Protein AF-A0A6P0WSE4-F1 (afdb_monomer_lite)

Secondary structure (DSSP, 8-state):
--PPPPPPEEEEEEEEEEEEEE-EETTEE-TTTTHHHHHHHHHHHHTT-HHHHTHHHHBTTEEEETTTTEEEE-TTHHHHS--TTTGGGTTTEEE-BPP-TT----SSEEEEE---TTSPPEEEEEEEEEETTEEEEEEEEE-SS-B-GGGGGGG---TT---SSEEEEEEEEEEES--GGGHHHHHHHHHHHH-TTTGGGEEEEEEEEETTEEEEEEEES-SSTTT--EEEEEE--SHHHHHHHTSHHHHHHHHHHHHHHHHHHH-

Structure (mmCIF, N/CA/C/O backbone):
data_AF-A0A6P0WSE4-F1
#
_entry.id   AF-A0A6P0WSE4-F1
#
loop_
_atom_site.group_PDB
_atom_site.id
_atom_site.type_symbol
_atom_site.label_atom_id
_atom_site.label_alt_id
_atom_site.label_comp_id
_atom_site.label_asym_id
_atom_site.label_entity_id
_atom_site.label_seq_id
_atom_site.pdbx_PDB_ins_code
_atom_site.Cartn_x
_atom_site.Cartn_y
_atom_site.Cartn_z
_atom_site.occupancy
_atom_site.B_iso_or_equiv
_atom_site.auth_seq_id
_atom_site.auth_comp_id
_atom_site.auth_asym_id
_atom_site.auth_atom_id
_atom_site.pdbx_PDB_model_num
ATOM 1 N N . MET A 1 1 ? -21.125 14.916 39.530 1.00 37.38 1 MET A N 1
ATOM 2 C CA . MET A 1 1 ? -20.588 15.470 38.272 1.00 37.38 1 MET A CA 1
ATOM 3 C C . MET A 1 1 ? -20.785 14.396 37.225 1.00 37.38 1 MET A C 1
ATOM 5 O O . MET A 1 1 ? -20.214 13.330 37.390 1.00 37.38 1 MET A O 1
ATOM 9 N N . ASN A 1 2 ? -21.669 14.617 36.252 1.00 42.75 2 ASN A N 1
ATOM 10 C CA . ASN A 1 2 ? -21.826 13.695 35.129 1.00 42.75 2 ASN A CA 1
ATOM 11 C C . ASN A 1 2 ? -20.705 14.019 34.146 1.00 42.75 2 ASN A C 1
ATOM 13 O O . ASN A 1 2 ? -20.795 15.012 33.428 1.00 42.75 2 ASN A O 1
ATOM 17 N N . GLU A 1 3 ? -19.623 13.246 34.183 1.00 45.84 3 GLU A N 1
ATOM 18 C CA . GLU A 1 3 ? -18.628 13.290 33.118 1.00 45.84 3 GLU A CA 1
ATOM 19 C C . GLU A 1 3 ? -19.321 12.842 31.831 1.00 45.84 3 GLU A C 1
ATOM 21 O O . GLU A 1 3 ? -19.850 11.734 31.742 1.00 45.84 3 GLU A O 1
ATOM 26 N N . THR A 1 4 ? -19.400 13.740 30.852 1.00 46.81 4 THR A N 1
ATOM 27 C CA . THR A 1 4 ? -19.863 13.393 29.512 1.00 46.81 4 THR A CA 1
ATOM 28 C C . THR A 1 4 ? -18.937 12.300 28.971 1.00 46.81 4 THR A C 1
ATOM 30 O O . THR A 1 4 ? -17.720 12.507 29.006 1.00 46.81 4 THR A O 1
ATOM 33 N N . PRO A 1 5 ? -19.456 11.158 28.477 1.00 63.66 5 PRO A N 1
ATOM 34 C CA . PRO A 1 5 ? -18.613 10.113 27.914 1.00 63.66 5 PRO A CA 1
ATOM 35 C C . PRO A 1 5 ? -17.725 10.702 26.820 1.00 63.66 5 PRO A C 1
ATOM 37 O O . PRO A 1 5 ? -18.211 11.388 25.917 1.00 63.66 5 PRO A O 1
ATOM 40 N N . LEU A 1 6 ? -16.417 10.475 26.921 1.00 80.25 6 LEU A N 1
ATOM 41 C CA . LEU A 1 6 ? -15.482 10.932 25.904 1.00 80.25 6 LEU A CA 1
ATOM 42 C C . LEU A 1 6 ? -15.782 10.211 24.583 1.00 80.25 6 LEU A C 1
ATOM 44 O O . LEU A 1 6 ? -15.847 8.984 24.545 1.00 80.25 6 LEU A O 1
ATOM 48 N N . ALA A 1 7 ? -15.938 10.972 23.499 1.00 91.38 7 ALA A N 1
ATOM 49 C CA . ALA A 1 7 ? -16.196 10.410 22.177 1.00 91.38 7 ALA A CA 1
ATOM 50 C C . ALA A 1 7 ? -15.044 9.501 21.709 1.00 91.38 7 ALA A C 1
ATOM 52 O O . ALA A 1 7 ? -13.863 9.781 21.975 1.00 91.38 7 ALA A O 1
ATOM 53 N N . TRP A 1 8 ? -15.399 8.429 20.996 1.00 96.19 8 TRP A N 1
ATOM 54 C CA . TRP A 1 8 ? -14.449 7.535 20.336 1.00 96.19 8 TRP A CA 1
ATOM 55 C C . TRP A 1 8 ? -13.751 8.239 19.185 1.00 96.19 8 TRP A C 1
ATOM 57 O O . TRP A 1 8 ? -14.381 8.957 18.408 1.00 96.19 8 TRP A O 1
ATOM 67 N N . ARG A 1 9 ? -12.440 8.031 19.083 1.00 96.56 9 ARG A N 1
ATOM 68 C CA . ARG A 1 9 ? -11.588 8.661 18.071 1.00 96.56 9 ARG A CA 1
ATOM 69 C C . ARG A 1 9 ? -10.497 7.708 17.602 1.00 96.56 9 ARG A C 1
ATOM 71 O O . ARG A 1 9 ? -10.216 6.699 18.250 1.00 96.56 9 ARG A O 1
ATOM 78 N N . VAL A 1 10 ? -9.867 8.067 16.490 1.00 96.88 10 VAL A N 1
ATOM 79 C CA . VAL A 1 10 ? -8.723 7.361 15.906 1.00 96.88 10 VAL A CA 1
ATOM 80 C C . VAL A 1 10 ? -7.454 8.161 16.155 1.00 96.88 10 VAL A C 1
ATOM 82 O O . VAL A 1 10 ? -7.401 9.350 15.844 1.00 96.88 10 VAL A O 1
ATOM 85 N N . ASP A 1 11 ? -6.426 7.537 16.720 1.00 96.62 11 ASP A N 1
ATOM 86 C CA . ASP A 1 11 ? -5.116 8.165 16.869 1.00 96.62 11 ASP A CA 1
ATOM 87 C C . ASP A 1 11 ? -4.136 7.708 15.793 1.00 96.62 11 ASP A C 1
ATOM 89 O O . ASP A 1 11 ? -4.044 6.518 15.469 1.00 96.62 11 ASP A O 1
ATOM 93 N N . SER A 1 12 ? -3.444 8.702 15.226 1.00 95.06 12 SER A N 1
ATOM 94 C CA . SER A 1 12 ? -2.439 8.576 14.169 1.00 95.06 12 SER A CA 1
ATOM 95 C C . SER A 1 12 ? -2.793 7.545 13.082 1.00 95.06 12 SER A C 1
ATOM 97 O O . SER A 1 12 ? -1.993 6.645 12.821 1.00 95.06 12 SER A O 1
ATOM 99 N N . PRO A 1 13 ? -3.997 7.614 12.473 1.00 96.62 13 PRO A N 1
ATOM 100 C CA . PRO A 1 13 ? -4.413 6.620 11.493 1.00 96.62 13 PRO A CA 1
ATOM 101 C C . PRO A 1 13 ? -3.533 6.668 10.239 1.00 96.62 13 PRO A C 1
ATOM 103 O O . PRO A 1 13 ? -3.233 7.745 9.710 1.00 96.62 13 PRO A O 1
ATOM 106 N N . SER A 1 14 ? -3.180 5.490 9.734 1.00 95.62 14 SER A N 1
ATOM 107 C CA . SER A 1 14 ? -2.527 5.287 8.444 1.00 95.62 14 SER A CA 1
ATOM 108 C C . SER A 1 14 ? -3.289 4.267 7.613 1.00 95.62 14 SER A C 1
ATOM 110 O O . SER A 1 14 ? -3.647 3.206 8.116 1.00 95.62 14 SER A O 1
ATOM 112 N N . LEU A 1 15 ? -3.496 4.575 6.340 1.00 95.81 15 LEU A N 1
ATOM 113 C CA . LEU A 1 15 ? -4.083 3.682 5.359 1.00 95.81 15 LEU A CA 1
ATOM 114 C C . LEU A 1 15 ? -3.034 3.319 4.314 1.00 95.81 15 LEU A C 1
ATOM 116 O O . LEU A 1 15 ? -2.592 4.194 3.571 1.00 95.81 15 LEU A O 1
ATOM 120 N N . SER A 1 16 ? -2.679 2.042 4.243 1.00 95.06 16 SER A N 1
ATOM 121 C CA . SER A 1 16 ? -1.809 1.482 3.208 1.00 95.06 16 SER A CA 1
ATOM 122 C C . SER A 1 16 ? -2.652 0.798 2.139 1.00 95.06 16 SER A C 1
ATOM 124 O O . SER A 1 16 ? -3.506 -0.029 2.458 1.00 95.06 16 SER A O 1
ATOM 126 N N . LEU A 1 17 ? -2.417 1.123 0.870 1.00 95.06 17 LEU A N 1
ATOM 127 C CA . LEU A 1 17 ? -2.900 0.350 -0.269 1.00 95.06 17 LEU A CA 1
ATOM 128 C C . LEU A 1 17 ? -1.764 -0.541 -0.765 1.00 95.06 17 LEU A C 1
ATOM 130 O O . LEU A 1 17 ? -0.807 -0.045 -1.356 1.00 95.06 17 LEU A O 1
ATOM 134 N N . PHE A 1 18 ? -1.927 -1.848 -0.587 1.00 95.50 18 PHE A N 1
ATOM 135 C CA . PHE A 1 18 ? -1.069 -2.869 -1.169 1.00 95.50 18 PHE A CA 1
ATOM 136 C C . PHE A 1 18 ? -1.672 -3.360 -2.479 1.00 95.50 18 PHE A C 1
ATOM 138 O O . PHE A 1 18 ? -2.666 -4.082 -2.454 1.00 95.50 18 PHE A O 1
ATOM 145 N N . ALA A 1 19 ? -1.104 -2.978 -3.619 1.00 95.19 19 ALA A N 1
ATOM 146 C CA . ALA A 1 19 ? -1.589 -3.394 -4.934 1.00 95.19 19 ALA A CA 1
ATOM 147 C C . ALA A 1 19 ? -0.570 -4.291 -5.645 1.00 95.19 19 ALA A C 1
ATOM 149 O O . ALA A 1 19 ? 0.622 -3.988 -5.669 1.00 95.19 19 ALA A O 1
ATOM 150 N N . PHE A 1 20 ? -1.052 -5.379 -6.251 1.00 95.62 20 PHE A N 1
ATOM 151 C CA . PHE A 1 20 ? -0.215 -6.412 -6.864 1.00 95.62 20 PHE A CA 1
ATOM 152 C C . PHE A 1 20 ? -0.535 -6.565 -8.351 1.00 95.62 20 PHE A C 1
ATOM 154 O O . PHE A 1 20 ? -1.679 -6.805 -8.748 1.00 95.62 20 PHE A O 1
ATOM 161 N N . HIS A 1 21 ? 0.477 -6.427 -9.199 1.00 96.12 21 HIS A N 1
ATOM 162 C CA . HIS A 1 21 ? 0.337 -6.491 -10.647 1.00 96.12 21 HIS A CA 1
ATOM 163 C C . HIS A 1 21 ? 1.347 -7.455 -11.250 1.00 96.12 21 HIS A C 1
ATOM 165 O O . HIS A 1 21 ? 2.549 -7.322 -11.042 1.00 96.12 21 HIS A O 1
ATOM 171 N N . LEU A 1 22 ? 0.854 -8.405 -12.035 1.00 95.31 22 LEU A N 1
ATOM 172 C CA . LEU A 1 22 ? 1.686 -9.350 -12.763 1.00 95.31 22 LEU A CA 1
ATOM 173 C C . LEU A 1 22 ? 2.623 -8.604 -13.728 1.00 95.31 22 LEU A C 1
ATOM 175 O O . LEU A 1 22 ? 2.157 -7.979 -14.679 1.00 95.31 22 LEU A O 1
ATOM 179 N N . ARG A 1 23 ? 3.936 -8.670 -13.481 1.00 95.31 23 ARG A N 1
ATOM 180 C CA . ARG A 1 23 ? 4.971 -8.076 -14.343 1.00 95.31 23 ARG A CA 1
ATOM 181 C C . ARG A 1 23 ? 5.324 -9.021 -15.483 1.00 95.31 23 ARG A C 1
ATOM 183 O O . ARG A 1 23 ? 5.485 -8.569 -16.613 1.00 95.31 23 ARG A O 1
ATOM 190 N N . ASN A 1 24 ? 5.451 -10.316 -15.195 1.00 93.00 24 ASN A N 1
ATOM 191 C CA . ASN A 1 24 ? 5.824 -11.328 -16.181 1.00 93.00 24 ASN A CA 1
ATOM 192 C C . ASN A 1 24 ? 4.940 -12.564 -16.076 1.00 93.00 24 ASN A C 1
ATOM 194 O O . ASN A 1 24 ? 4.471 -12.892 -14.994 1.00 93.00 24 ASN A O 1
ATOM 198 N N . ASP A 1 25 ? 4.795 -13.281 -17.184 1.00 88.94 25 ASP A N 1
ATOM 199 C CA . ASP A 1 25 ? 4.337 -14.668 -17.197 1.00 88.94 25 ASP A CA 1
ATOM 200 C C . ASP A 1 25 ? 5.336 -15.561 -17.954 1.00 88.94 25 ASP A C 1
ATOM 202 O O . ASP A 1 25 ? 6.477 -15.172 -18.217 1.00 88.94 25 ASP A O 1
ATOM 206 N N . THR A 1 26 ? 4.919 -16.775 -18.306 1.00 87.94 26 THR A N 1
ATOM 207 C CA . THR A 1 26 ? 5.730 -17.742 -19.059 1.00 87.94 26 THR A CA 1
ATOM 208 C C . THR A 1 26 ? 6.154 -17.251 -20.449 1.00 87.94 26 THR A C 1
ATOM 210 O O . THR A 1 26 ? 7.103 -17.794 -21.011 1.00 87.94 26 THR A O 1
ATOM 213 N N . ASN A 1 27 ? 5.511 -16.211 -20.990 1.00 90.00 27 ASN A N 1
ATOM 214 C CA . ASN A 1 27 ? 5.855 -15.569 -22.261 1.00 90.00 27 ASN A CA 1
ATOM 215 C C . ASN A 1 27 ? 6.759 -14.335 -22.085 1.00 90.00 27 ASN A C 1
ATOM 217 O O . ASN A 1 27 ? 7.093 -13.678 -23.070 1.00 90.00 27 ASN A O 1
ATOM 221 N N . GLY A 1 28 ? 7.165 -14.016 -20.852 1.00 91.31 28 GLY A N 1
ATOM 222 C CA . GLY A 1 28 ? 8.015 -12.874 -20.527 1.00 91.31 28 GLY A CA 1
ATOM 223 C C . GLY A 1 28 ? 7.248 -11.690 -19.936 1.00 91.31 28 GLY A C 1
ATOM 224 O O . GLY A 1 28 ? 6.190 -11.846 -19.326 1.00 91.31 28 GLY A O 1
ATOM 225 N N . ILE A 1 29 ? 7.826 -10.494 -20.066 1.00 93.38 29 ILE A N 1
ATOM 226 C CA . ILE A 1 29 ? 7.275 -9.249 -19.512 1.00 93.38 29 ILE A CA 1
ATOM 227 C C . ILE A 1 29 ? 5.966 -8.906 -20.230 1.00 93.38 29 ILE A C 1
ATOM 229 O O . ILE A 1 29 ? 5.917 -8.894 -21.458 1.00 93.38 29 ILE A O 1
ATOM 233 N N . LYS A 1 30 ? 4.911 -8.595 -19.472 1.00 94.62 30 LYS A N 1
ATOM 234 C CA . LYS A 1 30 ? 3.607 -8.211 -20.029 1.00 94.62 30 LYS A CA 1
ATOM 235 C C . LYS A 1 30 ? 3.673 -6.814 -20.654 1.00 94.62 30 LYS A C 1
ATOM 237 O O . LYS A 1 30 ? 4.255 -5.905 -20.067 1.00 94.62 30 LYS A O 1
ATOM 242 N N . ASP A 1 31 ? 2.963 -6.600 -21.763 1.00 93.00 31 ASP A N 1
ATOM 243 C CA . ASP A 1 31 ? 2.873 -5.283 -22.427 1.00 93.00 31 ASP A CA 1
ATOM 244 C C . ASP A 1 31 ? 2.355 -4.168 -21.504 1.00 93.00 31 ASP A C 1
ATOM 246 O O . ASP A 1 31 ? 2.679 -2.997 -21.678 1.00 93.00 31 ASP A O 1
ATOM 250 N N . ASN A 1 32 ? 1.545 -4.531 -20.509 1.00 94.12 32 ASN A N 1
ATOM 251 C CA . ASN A 1 32 ? 0.968 -3.616 -19.531 1.00 94.12 32 ASN A CA 1
ATOM 252 C C . ASN A 1 32 ? 1.658 -3.668 -18.160 1.00 94.12 32 ASN A C 1
ATOM 254 O O . ASN A 1 32 ? 1.091 -3.149 -17.201 1.00 94.12 32 ASN A O 1
ATOM 258 N N . ALA A 1 33 ? 2.848 -4.267 -18.045 1.00 96.06 33 ALA A N 1
ATOM 259 C CA . ALA A 1 33 ? 3.527 -4.465 -16.764 1.00 96.06 33 ALA A CA 1
ATOM 260 C C . ALA A 1 33 ? 3.744 -3.153 -15.987 1.00 96.06 33 ALA A C 1
ATOM 262 O O . ALA A 1 33 ? 3.682 -3.134 -14.760 1.00 96.06 33 ALA A O 1
ATOM 263 N N . ASN A 1 34 ? 3.939 -2.027 -16.677 1.00 96.62 34 ASN A N 1
ATOM 264 C CA . ASN A 1 34 ? 4.112 -0.712 -16.057 1.00 96.62 34 ASN A CA 1
ATOM 265 C C . ASN A 1 34 ? 2.805 -0.047 -15.587 1.00 96.62 34 ASN A C 1
ATOM 267 O O . ASN A 1 34 ? 2.853 1.053 -15.037 1.00 96.62 34 ASN A O 1
ATOM 271 N N . ARG A 1 35 ? 1.637 -0.675 -15.778 1.00 96.38 35 ARG A N 1
ATOM 272 C CA . ARG A 1 35 ? 0.323 -0.068 -15.509 1.00 96.38 35 ARG A CA 1
ATOM 273 C C . ARG A 1 35 ? 0.173 0.457 -14.081 1.00 96.38 35 ARG A C 1
ATOM 275 O O . ARG A 1 35 ? -0.426 1.514 -13.910 1.00 96.38 35 ARG A O 1
ATOM 282 N N . LEU A 1 36 ? 0.700 -0.253 -13.079 1.00 95.44 36 LEU A N 1
ATOM 283 C CA . LEU A 1 36 ? 0.671 0.205 -11.681 1.00 95.44 36 LEU A CA 1
ATOM 284 C C . LEU A 1 36 ? 1.334 1.579 -11.531 1.00 95.44 36 LEU A C 1
ATOM 286 O O . LEU A 1 36 ? 0.783 2.477 -10.900 1.00 95.44 36 LEU A O 1
ATOM 290 N N . TRP A 1 37 ? 2.496 1.755 -12.159 1.00 96.88 37 TRP A N 1
ATOM 291 C CA . TRP A 1 37 ? 3.257 2.998 -12.099 1.00 96.88 37 TRP A CA 1
ATOM 292 C C . TRP A 1 37 ? 2.542 4.118 -12.843 1.00 96.88 37 TRP A C 1
ATOM 294 O O . TRP A 1 37 ? 2.445 5.219 -12.312 1.00 96.88 37 TRP A O 1
ATOM 304 N N . GLU A 1 38 ? 1.971 3.839 -14.018 1.00 96.38 38 GLU A N 1
ATOM 305 C CA . GLU A 1 38 ? 1.192 4.843 -14.752 1.00 96.38 38 GLU A CA 1
ATOM 306 C C . GLU A 1 38 ? -0.059 5.287 -13.967 1.00 96.38 38 GLU A C 1
ATOM 308 O O . GLU A 1 38 ? -0.372 6.474 -13.954 1.00 96.38 38 GLU A O 1
ATOM 313 N N . GLN A 1 39 ? -0.720 4.389 -13.223 1.00 95.62 39 GLN A N 1
ATOM 314 C CA . GLN A 1 39 ? -1.820 4.764 -12.319 1.00 95.62 39 GLN A CA 1
ATOM 315 C C . GLN A 1 39 ? -1.356 5.688 -11.182 1.00 95.62 39 GLN A C 1
ATOM 317 O O . GLN A 1 39 ? -2.068 6.629 -10.833 1.00 95.62 39 GLN A O 1
ATOM 322 N N . CYS A 1 40 ? -0.159 5.472 -10.624 1.00 94.88 40 CYS A N 1
ATOM 323 C CA . CYS A 1 40 ? 0.416 6.392 -9.638 1.00 94.88 40 CYS A CA 1
ATOM 324 C C . CYS A 1 40 ? 0.680 7.783 -10.229 1.00 94.88 40 CYS A C 1
ATOM 326 O O . CYS A 1 40 ? 0.456 8.778 -9.543 1.00 94.88 40 CYS A O 1
ATOM 328 N N . LEU A 1 41 ? 1.128 7.870 -11.487 1.00 94.50 41 LEU A N 1
ATOM 329 C CA . LEU A 1 41 ? 1.309 9.155 -12.172 1.00 94.50 41 LEU A CA 1
ATOM 330 C C . LEU A 1 41 ? -0.024 9.879 -12.337 1.00 94.50 41 LEU A C 1
ATOM 332 O O . LEU A 1 41 ? -0.110 11.056 -12.006 1.00 94.50 41 LEU A O 1
ATOM 336 N N . THR A 1 42 ? -1.065 9.174 -12.798 1.00 94.31 42 THR A N 1
ATOM 337 C CA . THR A 1 42 ? -2.418 9.734 -12.930 1.00 94.31 42 THR A CA 1
ATOM 338 C C . THR A 1 42 ? -2.916 10.280 -11.596 1.00 94.31 42 THR A C 1
ATOM 340 O O . THR A 1 42 ? -3.335 11.433 -11.536 1.00 94.31 42 THR A O 1
ATOM 343 N N . LEU A 1 43 ? -2.766 9.515 -10.510 1.00 91.12 43 LEU A N 1
ATOM 344 C CA . LEU A 1 43 ? -3.092 9.988 -9.164 1.00 91.12 43 LEU A CA 1
ATOM 345 C C . LEU A 1 43 ? -2.291 11.247 -8.790 1.00 91.12 43 LEU A C 1
ATOM 347 O O . LEU A 1 43 ? -2.836 12.182 -8.204 1.00 91.12 43 LEU A O 1
ATOM 351 N N . GLY A 1 44 ? -1.003 11.280 -9.137 1.00 90.62 44 GLY A N 1
ATOM 352 C CA . GLY A 1 44 ? -0.133 12.436 -8.945 1.00 90.62 44 GLY A CA 1
ATOM 353 C C . GLY A 1 44 ? -0.604 13.685 -9.682 1.00 90.62 44 GLY A C 1
ATOM 354 O O . GLY A 1 44 ? -0.532 14.776 -9.120 1.00 90.62 44 GLY A O 1
ATOM 355 N N . GLU A 1 45 ? -1.111 13.533 -10.904 1.00 91.19 45 GLU A N 1
ATOM 356 C CA . GLU A 1 45 ? -1.700 14.621 -11.686 1.00 91.19 45 GLU A CA 1
ATOM 357 C C . GLU A 1 45 ? -3.005 15.131 -11.090 1.00 91.19 45 GLU A C 1
ATOM 359 O O . GLU A 1 45 ? -3.135 16.330 -10.843 1.00 91.19 45 GLU A O 1
ATOM 364 N N . GLU A 1 46 ? -3.934 14.231 -10.781 1.00 89.12 46 GLU A N 1
ATOM 365 C CA . GLU A 1 46 ? -5.253 14.593 -10.261 1.00 89.12 46 GLU A CA 1
ATOM 366 C C . GLU A 1 46 ? -5.201 15.199 -8.854 1.00 89.12 46 GLU A C 1
ATOM 368 O O . GLU A 1 46 ? -5.978 16.098 -8.533 1.00 89.12 46 GLU A O 1
ATOM 373 N N . SER A 1 47 ? -4.274 14.724 -8.018 1.00 83.75 47 SER A N 1
ATOM 374 C CA . SER A 1 47 ? -4.121 15.171 -6.627 1.00 83.75 47 SER A CA 1
ATOM 375 C C . SER A 1 47 ? -3.025 16.224 -6.436 1.00 83.75 47 SER A C 1
ATOM 377 O O . SER A 1 47 ? -2.734 16.595 -5.299 1.00 83.75 47 SER A O 1
ATOM 379 N N . ASP A 1 48 ? -2.398 16.674 -7.527 1.00 86.44 48 ASP A N 1
ATOM 380 C CA . ASP A 1 48 ? -1.260 17.598 -7.532 1.00 86.44 48 ASP A CA 1
ATOM 381 C C . ASP A 1 48 ? -0.145 17.198 -6.544 1.00 86.44 48 ASP A C 1
ATOM 383 O O . ASP A 1 48 ? 0.293 17.984 -5.706 1.00 86.44 48 ASP A O 1
ATOM 387 N N . ILE A 1 49 ? 0.307 15.940 -6.622 1.00 87.31 49 ILE A N 1
ATOM 388 C CA . ILE A 1 49 ? 1.391 15.393 -5.792 1.00 87.31 49 ILE A CA 1
ATOM 389 C C . ILE A 1 49 ? 2.674 15.340 -6.638 1.00 87.31 49 ILE A C 1
ATOM 391 O O . ILE A 1 49 ? 2.853 14.387 -7.403 1.00 87.31 49 ILE A O 1
ATOM 395 N N . PRO A 1 50 ? 3.610 16.305 -6.500 1.00 89.06 50 PRO A N 1
ATOM 396 C CA . PRO A 1 50 ? 4.760 16.425 -7.401 1.00 89.06 50 PRO A CA 1
ATOM 397 C C . PRO A 1 50 ? 5.636 15.175 -7.453 1.00 89.06 50 PRO A C 1
ATOM 399 O O . PRO A 1 50 ? 6.090 14.779 -8.523 1.00 89.06 50 PRO A O 1
ATOM 402 N N . LEU A 1 51 ? 5.824 14.522 -6.301 1.00 90.12 51 LEU A N 1
ATOM 403 C CA . LEU A 1 51 ? 6.589 13.284 -6.200 1.00 90.12 51 LEU A CA 1
ATOM 404 C C . LEU A 1 51 ? 6.036 12.214 -7.152 1.00 90.12 51 LEU A C 1
ATOM 406 O O . LEU A 1 51 ? 6.797 11.631 -7.924 1.00 90.12 51 LEU A O 1
ATOM 410 N N . LEU A 1 52 ? 4.717 12.002 -7.129 1.00 91.00 52 LEU A N 1
ATOM 411 C CA . LEU A 1 52 ? 4.059 11.023 -7.984 1.00 91.00 52 LEU A CA 1
ATOM 412 C C . LEU A 1 52 ? 4.124 11.440 -9.452 1.00 91.00 52 LEU A C 1
ATOM 414 O O . LEU A 1 52 ? 4.431 10.589 -10.268 1.00 91.00 52 LEU A O 1
ATOM 418 N N . LYS A 1 53 ? 3.972 12.726 -9.800 1.00 92.19 53 LYS A N 1
ATOM 419 C CA . LYS A 1 53 ? 4.166 13.211 -11.188 1.00 92.19 53 LYS A CA 1
ATOM 420 C C . LYS A 1 53 ? 5.554 12.871 -11.735 1.00 92.19 53 LYS A C 1
ATOM 422 O O . LYS A 1 53 ? 5.721 12.523 -12.901 1.00 92.19 53 LYS A O 1
ATOM 427 N N . SER A 1 54 ? 6.563 12.940 -10.869 1.00 91.75 54 SER A N 1
ATOM 428 C CA . SER A 1 54 ? 7.954 12.636 -11.206 1.00 91.75 54 SER A CA 1
ATOM 429 C C . SER A 1 54 ? 8.358 11.173 -11.002 1.00 91.75 54 SER A C 1
ATOM 431 O O . SER A 1 54 ? 9.538 10.868 -11.130 1.00 91.75 54 SER A O 1
ATOM 433 N N . LEU A 1 55 ? 7.436 10.247 -10.714 1.00 94.31 55 LEU A N 1
ATOM 434 C CA . LEU A 1 55 ? 7.785 8.890 -10.266 1.00 94.31 55 LEU A CA 1
ATOM 435 C C . LEU A 1 55 ? 8.742 8.144 -11.217 1.00 94.31 55 LEU A C 1
ATOM 437 O O . LEU A 1 55 ? 9.632 7.429 -10.757 1.00 94.31 55 LEU A O 1
ATOM 441 N N . LYS A 1 56 ? 8.626 8.353 -12.537 1.00 95.25 56 LYS A N 1
ATOM 442 C CA . LYS A 1 56 ? 9.518 7.729 -13.537 1.00 95.25 56 LYS A CA 1
ATOM 443 C C . LYS A 1 56 ? 11.001 8.063 -13.320 1.00 95.25 56 LYS A C 1
ATOM 445 O O . LYS A 1 56 ? 11.856 7.262 -13.686 1.00 95.25 56 LYS A O 1
ATOM 450 N N . THR A 1 57 ? 11.325 9.212 -12.724 1.00 92.50 57 THR A N 1
ATOM 451 C CA . THR A 1 57 ? 12.721 9.593 -12.445 1.00 92.50 57 THR A CA 1
ATOM 452 C C . THR A 1 57 ? 13.326 8.732 -11.333 1.00 92.50 57 THR A C 1
ATOM 454 O O . THR A 1 57 ? 14.507 8.381 -11.387 1.00 92.50 57 THR A O 1
ATOM 457 N N . ALA A 1 58 ? 12.501 8.329 -10.364 1.00 92.19 58 ALA A N 1
ATOM 458 C CA . ALA A 1 58 ? 12.916 7.577 -9.188 1.00 92.19 58 ALA A CA 1
ATOM 459 C C . ALA A 1 58 ? 12.980 6.060 -9.425 1.00 92.19 58 ALA A C 1
ATOM 461 O O . ALA A 1 58 ? 13.738 5.375 -8.744 1.00 92.19 58 ALA A O 1
ATOM 462 N N . LEU A 1 59 ? 12.205 5.517 -10.369 1.00 94.62 59 LEU A N 1
ATOM 463 C CA . LEU A 1 59 ? 12.094 4.070 -10.582 1.00 94.62 59 LEU A CA 1
ATOM 464 C C . LEU A 1 59 ? 13.192 3.496 -11.491 1.00 94.62 59 LEU A C 1
ATOM 466 O O . LEU A 1 59 ? 13.346 3.931 -12.633 1.00 94.62 59 LEU A O 1
ATOM 470 N N . ARG A 1 60 ? 13.860 2.424 -11.036 1.00 93.81 60 ARG A N 1
ATOM 471 C CA . ARG A 1 60 ? 14.849 1.626 -11.798 1.00 93.81 60 ARG A CA 1
ATOM 472 C C . ARG A 1 60 ? 14.295 1.110 -13.132 1.00 93.81 60 ARG A C 1
ATOM 474 O O . ARG A 1 60 ? 15.033 0.951 -14.096 1.00 93.81 60 ARG A O 1
ATOM 481 N N . SER A 1 61 ? 12.984 0.889 -13.208 1.00 95.19 61 SER A N 1
ATOM 482 C CA . SER A 1 61 ? 12.287 0.361 -14.383 1.00 95.19 61 SER A CA 1
ATOM 483 C C . SER A 1 61 ? 12.090 1.370 -15.522 1.00 95.19 61 SER A C 1
ATOM 485 O O . SER A 1 61 ? 11.496 1.015 -16.537 1.00 95.19 61 SER A O 1
ATOM 487 N N . TYR A 1 62 ? 12.580 2.609 -15.399 1.00 96.31 62 TYR A N 1
ATOM 488 C CA . TYR A 1 62 ? 12.458 3.640 -16.436 1.00 96.31 62 TYR A CA 1
ATOM 489 C C . TYR A 1 62 ? 13.805 4.246 -16.821 1.00 96.31 62 TYR A C 1
ATOM 491 O O . TYR A 1 62 ? 14.598 4.593 -15.958 1.00 96.31 62 TYR A O 1
ATOM 499 N N . THR A 1 63 ? 14.061 4.452 -18.113 1.00 95.12 63 THR A N 1
ATOM 500 C CA . THR A 1 63 ? 15.279 5.119 -18.612 1.00 95.12 63 THR A CA 1
ATOM 501 C C . THR A 1 63 ? 14.937 6.434 -19.288 1.00 95.12 63 THR A C 1
ATOM 503 O O . THR A 1 63 ? 14.034 6.476 -20.121 1.00 95.12 63 THR A O 1
ATOM 506 N N . TYR A 1 64 ? 15.688 7.493 -18.989 1.00 95.12 64 TYR A N 1
ATOM 507 C CA . TYR A 1 64 ? 15.586 8.744 -19.734 1.00 95.12 64 TYR A CA 1
ATOM 508 C C . TYR A 1 64 ? 16.192 8.596 -21.135 1.00 95.12 64 TYR A C 1
ATOM 510 O O . TYR A 1 64 ? 17.346 8.190 -21.275 1.00 95.12 64 TYR A O 1
ATOM 518 N N . ASN A 1 65 ? 15.433 8.957 -22.168 1.00 95.56 65 ASN A N 1
ATOM 519 C CA . ASN A 1 65 ? 15.895 9.017 -23.547 1.00 95.56 65 ASN A CA 1
ATOM 520 C C . ASN A 1 65 ? 16.100 10.485 -23.970 1.00 95.56 65 ASN A C 1
ATOM 522 O O . ASN A 1 65 ? 15.133 11.221 -24.167 1.00 95.56 65 ASN A O 1
ATOM 526 N N . PRO A 1 66 ? 17.351 10.932 -24.182 1.00 94.50 66 PRO A N 1
ATOM 527 C CA . PRO A 1 66 ? 17.626 12.306 -24.600 1.00 94.50 66 PRO A CA 1
ATOM 528 C C . PRO A 1 66 ? 17.070 12.672 -25.982 1.00 94.50 66 PRO A C 1
ATOM 530 O O . PRO A 1 66 ? 16.952 13.855 -26.284 1.00 94.50 66 PRO A O 1
ATOM 533 N N . LYS A 1 67 ? 16.754 11.689 -26.839 1.00 95.06 67 LYS A N 1
ATOM 534 C CA . LYS A 1 67 ? 16.283 11.952 -28.209 1.00 95.06 67 LYS A CA 1
ATOM 535 C C . LYS A 1 67 ? 14.872 12.530 -28.247 1.00 95.06 67 LYS A C 1
ATOM 537 O O . LYS A 1 67 ? 14.579 13.333 -29.124 1.00 95.06 67 LYS A O 1
ATOM 542 N N . ASP A 1 68 ? 14.018 12.119 -27.317 1.00 96.12 68 ASP A N 1
ATOM 543 C CA . ASP A 1 68 ? 12.631 12.581 -27.205 1.00 96.12 68 ASP A CA 1
ATOM 544 C C . ASP A 1 68 ? 12.347 13.304 -25.881 1.00 96.12 68 ASP A C 1
ATOM 546 O O . ASP A 1 68 ? 11.249 13.818 -25.685 1.00 96.12 68 ASP A O 1
ATOM 550 N N . SER A 1 69 ? 13.350 13.420 -25.005 1.00 93.88 69 SER A N 1
ATOM 551 C CA . SER A 1 69 ? 13.240 14.018 -23.671 1.00 93.88 69 SER A CA 1
ATOM 552 C C . SER A 1 69 ? 12.196 13.339 -22.776 1.00 93.88 69 SER A C 1
ATOM 554 O O . SER A 1 69 ? 11.556 14.000 -21.958 1.00 93.88 69 SER A O 1
ATOM 556 N N . GLN A 1 70 ? 12.013 12.021 -22.915 1.00 94.62 70 GLN A N 1
ATOM 557 C CA . GLN A 1 70 ? 11.036 11.254 -22.139 1.00 94.62 70 GLN A CA 1
ATOM 558 C C . GLN A 1 70 ? 11.655 10.063 -21.406 1.00 94.62 70 GLN A C 1
ATOM 560 O O . GLN A 1 70 ? 12.714 9.548 -21.761 1.00 94.62 70 GLN A O 1
ATOM 565 N N . TYR A 1 71 ? 10.965 9.613 -20.358 1.00 95.31 71 TYR A N 1
ATOM 566 C CA . TYR A 1 71 ? 11.281 8.367 -19.668 1.00 95.31 71 TYR A CA 1
ATOM 567 C C . TYR A 1 71 ? 10.514 7.207 -20.299 1.00 95.31 71 TYR A C 1
ATOM 569 O O . TYR A 1 71 ? 9.282 7.204 -20.303 1.00 95.31 71 TYR A O 1
ATOM 577 N N . HIS A 1 72 ? 11.249 6.201 -20.764 1.00 96.38 72 HIS A N 1
ATOM 578 C CA . HIS A 1 72 ? 10.703 4.975 -21.342 1.00 96.38 72 HIS A CA 1
ATOM 579 C C . HIS A 1 72 ? 10.776 3.833 -20.345 1.00 96.38 72 HIS A C 1
ATOM 581 O O . HIS A 1 72 ? 11.737 3.736 -19.582 1.00 96.38 72 HIS A O 1
ATOM 587 N N . TYR A 1 73 ? 9.762 2.973 -20.354 1.00 96.88 73 TYR A N 1
ATOM 588 C CA . TYR A 1 73 ? 9.744 1.774 -19.529 1.00 96.88 73 TYR A CA 1
ATOM 589 C C . TYR A 1 73 ? 10.780 0.767 -20.050 1.00 96.88 73 TYR A C 1
ATOM 591 O O . TYR A 1 73 ? 10.668 0.257 -21.164 1.00 96.88 73 TYR A O 1
ATOM 599 N N . THR A 1 74 ? 11.791 0.495 -19.228 1.00 96.00 74 THR A N 1
ATOM 600 C CA . THR A 1 74 ? 12.918 -0.405 -19.501 1.00 96.00 74 THR A CA 1
ATOM 601 C C . THR A 1 74 ? 13.117 -1.338 -18.296 1.00 96.00 74 THR A C 1
ATOM 603 O O . THR A 1 74 ? 14.059 -1.174 -17.521 1.00 96.00 74 THR A O 1
ATOM 606 N N . PRO A 1 75 ? 12.240 -2.335 -18.100 1.00 94.31 75 PRO A N 1
ATOM 607 C CA . PRO A 1 75 ? 12.242 -3.209 -16.918 1.00 94.31 75 PRO A CA 1
ATOM 608 C C . PRO A 1 75 ? 13.517 -4.039 -16.728 1.00 94.31 75 PRO A C 1
ATOM 610 O O . PRO A 1 75 ? 13.818 -4.465 -15.618 1.00 94.31 75 PRO A O 1
ATOM 613 N N . THR A 1 76 ? 14.307 -4.251 -17.782 1.00 92.25 76 THR A N 1
ATOM 614 C CA . THR A 1 76 ? 15.606 -4.941 -17.690 1.00 92.25 76 THR A CA 1
ATOM 615 C C . THR A 1 76 ? 16.662 -4.141 -16.928 1.00 92.25 76 THR A C 1
ATOM 617 O O . THR A 1 76 ? 17.668 -4.709 -16.507 1.00 92.25 76 THR A O 1
ATOM 620 N N . ASN A 1 77 ? 16.453 -2.838 -16.718 1.00 92.62 77 ASN A N 1
ATOM 621 C CA . ASN A 1 77 ? 17.344 -2.032 -15.891 1.00 92.62 77 ASN A CA 1
ATOM 622 C C . ASN A 1 77 ? 17.267 -2.386 -14.410 1.00 92.62 77 ASN A C 1
ATOM 624 O O . ASN A 1 77 ? 18.236 -2.157 -13.702 1.00 92.62 77 ASN A O 1
ATOM 628 N N . GLU A 1 78 ? 16.163 -2.966 -13.944 1.00 93.56 78 GLU A N 1
ATOM 629 C CA . GLU A 1 78 ? 15.998 -3.357 -12.542 1.00 93.56 78 GLU A CA 1
ATOM 630 C C . GLU A 1 78 ? 17.139 -4.263 -12.068 1.00 93.56 78 GLU A C 1
ATOM 632 O O . GLU A 1 78 ? 17.770 -3.976 -11.054 1.00 93.56 78 GLU A O 1
ATOM 637 N N . ASP A 1 79 ? 17.455 -5.293 -12.857 1.00 93.00 79 ASP A N 1
ATOM 638 C CA . ASP A 1 79 ? 18.516 -6.259 -12.549 1.00 93.00 79 ASP A CA 1
ATOM 639 C C . ASP A 1 79 ? 19.907 -5.673 -12.818 1.00 93.00 79 ASP A C 1
ATOM 641 O O . ASP A 1 79 ? 20.874 -6.001 -12.135 1.00 93.00 79 ASP A O 1
ATOM 645 N N . ARG A 1 80 ? 20.024 -4.786 -13.817 1.00 91.69 80 ARG A N 1
ATOM 646 C CA . ARG A 1 80 ? 21.294 -4.130 -14.177 1.00 91.69 80 ARG A CA 1
ATOM 647 C C . ARG A 1 80 ? 21.732 -3.097 -13.145 1.00 91.69 80 ARG A C 1
ATOM 649 O O . ARG A 1 80 ? 22.927 -2.932 -12.931 1.00 91.69 80 ARG A O 1
ATOM 656 N N . GLU A 1 81 ? 20.774 -2.388 -12.555 1.00 90.44 81 GLU A N 1
ATOM 657 C CA . GLU A 1 81 ? 20.988 -1.375 -11.518 1.00 90.44 81 GLU A CA 1
ATOM 658 C C . GLU A 1 81 ? 21.043 -1.999 -10.109 1.00 90.44 81 GLU A C 1
ATOM 660 O O . GLU A 1 81 ? 21.265 -1.284 -9.133 1.00 90.44 81 GLU A O 1
ATOM 665 N N . ALA A 1 82 ? 20.851 -3.317 -9.978 1.00 89.69 82 ALA A N 1
ATOM 666 C CA . ALA A 1 82 ? 20.963 -4.009 -8.703 1.00 89.69 82 ALA A CA 1
ATOM 667 C C . ALA A 1 82 ? 22.409 -4.060 -8.194 1.00 89.69 82 ALA A C 1
ATOM 669 O O . ALA A 1 82 ? 23.357 -4.362 -8.923 1.00 89.69 82 ALA A O 1
ATOM 670 N N . THR A 1 83 ? 22.569 -3.790 -6.904 1.00 88.75 83 THR A N 1
ATOM 671 C CA . THR A 1 83 ? 23.852 -3.868 -6.198 1.00 88.75 83 THR A CA 1
ATOM 672 C C . THR A 1 83 ? 24.301 -5.322 -6.021 1.00 88.75 83 THR A C 1
ATOM 674 O O . THR A 1 83 ? 23.479 -6.238 -6.027 1.00 88.75 83 THR A O 1
ATOM 677 N N . GLU A 1 84 ? 25.596 -5.561 -5.782 1.00 89.00 84 GLU A N 1
ATOM 678 C CA . GLU A 1 84 ? 26.106 -6.920 -5.509 1.00 89.00 84 GLU A CA 1
ATOM 679 C C . GLU A 1 84 ? 25.410 -7.597 -4.316 1.00 89.00 84 GLU A C 1
ATOM 681 O O . GLU A 1 84 ? 25.262 -8.814 -4.306 1.00 89.00 84 GLU A O 1
ATOM 686 N N . ALA A 1 85 ? 24.948 -6.815 -3.334 1.00 86.88 85 ALA A N 1
ATOM 687 C CA . ALA A 1 85 ? 24.206 -7.322 -2.181 1.00 86.88 85 ALA A CA 1
ATOM 688 C C . ALA A 1 85 ? 22.762 -7.736 -2.522 1.00 86.88 85 ALA A C 1
ATOM 690 O O . ALA A 1 85 ? 22.201 -8.594 -1.849 1.00 86.88 85 ALA A O 1
ATOM 691 N N . GLU A 1 86 ? 22.162 -7.142 -3.558 1.00 89.31 86 GLU A N 1
ATOM 692 C CA . GLU A 1 86 ? 20.800 -7.449 -4.015 1.00 89.31 86 GLU A CA 1
ATOM 693 C C . GLU A 1 86 ? 20.767 -8.607 -5.014 1.00 89.31 86 GLU A C 1
ATOM 695 O O . GLU A 1 86 ? 19.775 -9.327 -5.069 1.00 89.31 86 GLU A O 1
ATOM 700 N N . LYS A 1 87 ? 21.841 -8.810 -5.791 1.00 90.56 87 LYS A N 1
ATOM 701 C CA . LYS A 1 87 ? 21.917 -9.850 -6.831 1.00 90.56 87 LYS A CA 1
ATOM 702 C C . LYS A 1 87 ? 21.468 -11.249 -6.381 1.00 90.56 87 LYS A C 1
ATOM 704 O O . LYS A 1 87 ? 20.753 -11.880 -7.156 1.00 90.56 87 LYS A O 1
ATOM 709 N N . PRO A 1 88 ? 21.819 -11.740 -5.174 1.00 92.69 88 PRO A N 1
ATOM 710 C CA . PRO A 1 88 ? 21.362 -13.049 -4.707 1.00 92.69 88 PRO A CA 1
ATOM 711 C C . PRO A 1 88 ? 19.843 -13.165 -4.517 1.00 92.69 88 PRO A C 1
ATOM 713 O O . PRO A 1 88 ? 19.336 -14.278 -4.491 1.00 92.69 88 PRO A O 1
ATOM 716 N N . TYR A 1 89 ? 19.133 -12.041 -4.388 1.00 87.94 89 TYR A N 1
ATOM 717 C CA . TYR A 1 89 ? 17.709 -11.979 -4.046 1.00 87.94 89 TYR A CA 1
ATOM 718 C C . TYR A 1 89 ? 16.835 -11.466 -5.194 1.00 87.94 89 TYR A C 1
ATOM 720 O O . TYR A 1 89 ? 15.650 -11.227 -4.988 1.00 87.94 89 TYR A O 1
ATOM 728 N N . LEU A 1 90 ? 17.382 -11.277 -6.401 1.00 88.44 90 LEU A N 1
ATOM 729 C CA . LEU A 1 90 ? 16.641 -10.695 -7.531 1.00 88.44 90 LEU A CA 1
ATOM 730 C C . LEU A 1 90 ? 15.364 -11.453 -7.885 1.00 88.44 90 LEU A C 1
ATOM 732 O O . LEU A 1 90 ? 14.395 -10.831 -8.333 1.00 88.44 90 LEU A O 1
ATOM 736 N N . ASP A 1 91 ? 15.382 -12.766 -7.681 1.00 84.38 91 ASP A N 1
ATOM 737 C CA . ASP A 1 91 ? 14.240 -13.634 -7.924 1.00 84.38 91 ASP A CA 1
ATOM 738 C C . ASP A 1 91 ? 13.234 -13.609 -6.776 1.00 84.38 91 ASP A C 1
ATOM 740 O O . ASP A 1 91 ? 12.089 -13.971 -7.006 1.00 84.38 91 ASP A O 1
ATOM 744 N N . ASP A 1 92 ? 13.611 -13.148 -5.582 1.00 87.44 92 ASP A N 1
ATOM 745 C CA . ASP A 1 92 ? 12.738 -13.060 -4.410 1.00 87.44 92 ASP A CA 1
ATOM 746 C C . ASP A 1 92 ? 12.117 -11.671 -4.297 1.00 87.44 92 ASP A C 1
ATOM 748 O O . ASP A 1 92 ? 10.895 -11.500 -4.318 1.00 87.44 92 ASP A O 1
ATOM 752 N N . TRP A 1 93 ? 12.978 -10.661 -4.195 1.00 89.62 93 TRP A N 1
ATOM 753 C CA . TRP A 1 93 ? 12.598 -9.312 -3.825 1.00 89.62 93 TRP A CA 1
ATOM 754 C C . TRP A 1 93 ? 13.576 -8.271 -4.360 1.00 89.62 93 TRP A C 1
ATOM 756 O O . TRP A 1 93 ? 14.791 -8.379 -4.195 1.00 89.62 93 TRP A O 1
ATOM 766 N N . LEU A 1 94 ? 13.036 -7.189 -4.916 1.00 92.44 94 LEU A N 1
ATOM 767 C CA . LEU A 1 94 ? 13.819 -6.037 -5.332 1.00 92.44 94 LEU A CA 1
ATOM 768 C C . LEU A 1 94 ? 13.061 -4.732 -5.086 1.00 92.44 94 LEU A C 1
ATOM 770 O O . LEU A 1 94 ? 11.951 -4.529 -5.577 1.00 92.44 94 LEU A O 1
ATOM 774 N N . GLU A 1 95 ? 13.698 -3.804 -4.377 1.00 92.44 95 GLU A N 1
ATOM 775 C CA . GLU A 1 95 ? 13.207 -2.433 -4.254 1.00 92.44 95 GLU A CA 1
ATOM 776 C C . GLU A 1 95 ? 13.459 -1.658 -5.546 1.00 92.44 95 GLU A C 1
ATOM 778 O O . GLU A 1 95 ? 14.578 -1.612 -6.061 1.00 92.44 95 GLU A O 1
ATOM 783 N N . LEU A 1 96 ? 12.408 -1.032 -6.075 1.00 93.94 96 LEU A N 1
ATOM 784 C CA . LEU A 1 96 ? 12.448 -0.431 -7.408 1.00 93.94 96 LEU A CA 1
ATOM 785 C C . LEU A 1 96 ? 12.819 1.047 -7.399 1.00 93.94 96 LEU A C 1
ATOM 787 O O . LEU A 1 96 ? 13.053 1.615 -8.463 1.00 93.94 96 LEU A O 1
ATOM 791 N N . VAL A 1 97 ? 12.896 1.677 -6.229 1.00 91.94 97 VAL A N 1
ATOM 792 C CA . VAL A 1 97 ? 13.427 3.036 -6.106 1.00 91.94 97 VAL A CA 1
ATOM 793 C C . VAL A 1 97 ? 14.944 2.982 -6.272 1.00 91.94 97 VAL A C 1
ATOM 795 O O . VAL A 1 97 ? 15.634 2.127 -5.703 1.00 91.94 97 VAL A O 1
ATOM 798 N N . ARG A 1 98 ? 15.472 3.880 -7.102 1.00 86.56 98 ARG A N 1
ATOM 799 C CA . ARG A 1 98 ? 16.910 4.085 -7.249 1.00 86.56 98 ARG A CA 1
ATOM 800 C C . ARG A 1 98 ? 17.490 4.592 -5.942 1.00 86.56 98 ARG A C 1
ATOM 802 O O . ARG A 1 98 ? 16.939 5.499 -5.326 1.00 86.56 98 ARG A O 1
ATOM 809 N N . LEU A 1 99 ? 18.631 4.036 -5.559 1.00 74.00 99 LEU A N 1
ATOM 810 C CA . LEU A 1 99 ? 19.428 4.611 -4.487 1.00 74.00 99 LEU A CA 1
ATOM 811 C C . LEU A 1 99 ? 19.962 5.961 -4.965 1.00 74.00 99 LEU A C 1
ATOM 813 O O . LEU A 1 99 ? 20.586 6.032 -6.024 1.00 74.00 99 LEU A O 1
ATOM 817 N N . ASP A 1 100 ? 19.728 7.020 -4.194 1.00 67.69 100 ASP A N 1
ATOM 818 C CA . ASP A 1 100 ? 20.493 8.247 -4.375 1.00 67.69 100 ASP A CA 1
ATOM 819 C C . ASP A 1 100 ? 21.876 8.016 -3.745 1.00 67.69 100 ASP A C 1
ATOM 821 O O . ASP A 1 100 ? 21.972 7.872 -2.527 1.00 67.69 100 ASP A O 1
ATOM 825 N N . PRO A 1 101 ? 22.969 7.989 -4.528 1.00 55.88 101 PRO A N 1
ATOM 826 C CA . PRO A 1 101 ? 24.308 7.745 -3.997 1.00 55.88 101 PRO A CA 1
ATOM 827 C C . PRO A 1 101 ? 24.788 8.824 -3.010 1.00 55.88 101 PRO A C 1
ATOM 829 O O . PRO A 1 101 ? 25.830 8.649 -2.383 1.00 55.88 101 PRO A O 1
ATOM 832 N N . LYS A 1 102 ? 24.073 9.952 -2.885 1.00 54.59 102 LYS A N 1
ATOM 833 C CA . LYS A 1 102 ? 24.377 11.045 -1.950 1.00 54.59 102 LYS A CA 1
ATOM 834 C C . LYS A 1 102 ? 23.513 11.033 -0.690 1.00 54.59 102 LYS A C 1
ATOM 836 O O . LYS A 1 102 ? 23.847 11.744 0.257 1.00 54.59 102 LYS A O 1
ATOM 841 N N . LEU A 1 103 ? 22.419 10.277 -0.673 1.00 55.25 103 LEU A N 1
ATOM 842 C CA . LEU A 1 103 ? 21.528 10.170 0.475 1.00 55.25 103 LEU A CA 1
ATOM 843 C C . LEU A 1 103 ? 21.561 8.731 0.975 1.00 55.25 103 LEU A C 1
ATOM 845 O O . LEU A 1 103 ? 21.081 7.819 0.315 1.00 55.25 103 LEU A O 1
ATOM 849 N N . ASP A 1 104 ? 22.062 8.550 2.191 1.00 48.56 104 ASP A N 1
ATOM 850 C CA . ASP A 1 104 ? 21.994 7.293 2.947 1.00 48.56 104 ASP A CA 1
ATOM 851 C C . ASP A 1 104 ? 20.550 7.013 3.437 1.00 48.56 104 ASP A C 1
ATOM 853 O O . ASP A 1 104 ? 20.318 6.618 4.577 1.00 48.56 104 ASP A O 1
ATOM 857 N N . GLN A 1 105 ? 19.540 7.351 2.623 1.00 53.34 105 GLN A N 1
ATOM 858 C CA . GLN A 1 105 ? 18.129 7.373 3.005 1.00 53.34 105 GLN A CA 1
ATOM 859 C C . GLN A 1 105 ? 17.260 6.399 2.208 1.00 53.34 105 GLN A C 1
ATOM 861 O O . GLN A 1 105 ? 17.605 5.923 1.128 1.00 53.34 105 GLN A O 1
ATOM 866 N N . ALA A 1 106 ? 16.122 6.108 2.842 1.00 51.94 106 ALA A N 1
ATOM 867 C CA . ALA A 1 106 ? 15.180 5.036 2.575 1.00 51.94 106 ALA A CA 1
ATOM 868 C C . ALA A 1 106 ? 14.791 4.875 1.101 1.00 51.94 106 ALA A C 1
ATOM 870 O O . ALA A 1 106 ? 14.535 5.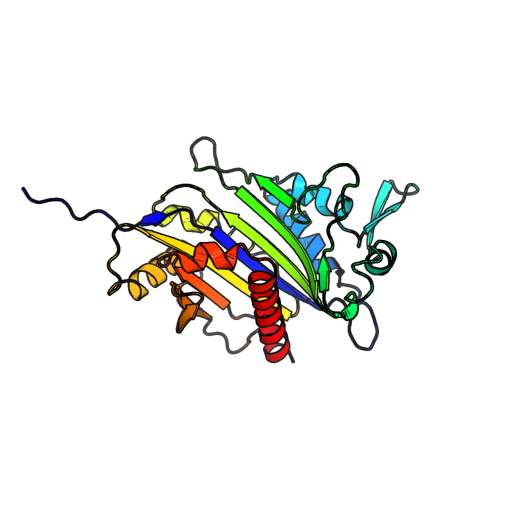841 0.388 1.00 51.94 106 ALA A O 1
ATOM 871 N N . ARG A 1 107 ? 14.594 3.618 0.688 1.00 71.62 107 ARG A N 1
ATOM 872 C CA . ARG A 1 107 ? 14.063 3.240 -0.634 1.00 71.62 107 ARG A CA 1
ATOM 873 C C . ARG A 1 107 ? 12.548 3.494 -0.758 1.00 71.62 107 ARG A C 1
ATOM 875 O O . ARG A 1 107 ? 11.868 2.874 -1.570 1.00 71.62 107 ARG A O 1
ATOM 882 N N . GLN A 1 108 ? 12.032 4.406 0.067 1.00 77.81 108 GLN A N 1
ATOM 883 C CA . GLN A 1 108 ? 10.650 4.861 0.145 1.00 77.81 108 GLN A CA 1
ATOM 884 C C . GLN A 1 108 ? 10.599 6.347 -0.190 1.00 77.81 108 GLN A C 1
ATOM 886 O O . GLN A 1 108 ? 11.449 7.127 0.237 1.00 77.81 108 GLN A O 1
ATOM 891 N N . LEU A 1 109 ? 9.575 6.750 -0.931 1.00 82.12 109 LEU A N 1
ATOM 892 C CA . LEU A 1 109 ? 9.392 8.136 -1.325 1.00 82.12 109 LEU A CA 1
ATOM 893 C C . LEU A 1 109 ? 8.311 8.783 -0.459 1.00 82.12 109 LEU A C 1
ATOM 895 O O . LEU A 1 109 ? 7.147 8.393 -0.528 1.00 82.12 109 LEU A O 1
ATOM 899 N N . SER A 1 110 ? 8.678 9.785 0.338 1.00 87.50 110 SER A N 1
ATOM 900 C CA . SER A 1 110 ? 7.735 10.512 1.196 1.00 87.50 110 SER A CA 1
ATOM 901 C C . SER A 1 110 ? 7.255 11.811 0.548 1.00 87.50 110 SER A C 1
ATOM 903 O O . SER A 1 110 ? 8.015 12.520 -0.109 1.00 87.50 110 SER A O 1
ATOM 905 N N . PHE A 1 111 ? 5.991 12.162 0.770 1.00 84.38 111 PHE A N 1
ATOM 906 C CA . PHE A 1 111 ? 5.371 13.379 0.257 1.00 84.38 111 PHE A CA 1
ATOM 907 C C . PHE A 1 111 ? 4.299 13.919 1.212 1.00 84.38 111 PHE A C 1
ATOM 909 O O . PHE A 1 111 ? 3.951 13.315 2.229 1.00 84.38 111 PHE A O 1
ATOM 916 N N . HIS A 1 112 ? 3.763 15.090 0.883 1.00 83.25 112 HIS A N 1
ATOM 917 C CA . HIS A 1 112 ? 2.585 15.644 1.538 1.00 83.25 112 HIS A CA 1
ATOM 918 C C . HIS A 1 112 ? 1.453 15.710 0.529 1.00 83.25 112 HIS A C 1
ATOM 920 O O . HIS A 1 112 ? 1.649 16.233 -0.565 1.00 83.25 112 HIS A O 1
ATOM 926 N N . ALA A 1 113 ? 0.289 15.184 0.898 1.00 72.38 113 ALA A N 1
ATOM 927 C CA . ALA A 1 113 ? -0.915 15.371 0.104 1.00 72.38 113 ALA A CA 1
ATOM 928 C C . ALA A 1 113 ? -1.596 16.674 0.538 1.00 72.38 113 ALA A C 1
ATOM 930 O O . ALA A 1 113 ? -1.616 17.015 1.729 1.00 72.38 113 ALA A O 1
ATOM 931 N N . LEU A 1 114 ? -2.120 17.426 -0.430 1.00 62.75 114 LEU A N 1
ATOM 932 C CA . LEU A 1 114 ? -2.822 18.673 -0.161 1.00 62.75 114 LEU A CA 1
ATOM 933 C C . LEU A 1 114 ? -4.145 18.361 0.544 1.00 62.75 114 LEU A C 1
ATOM 935 O O . LEU A 1 114 ? -5.088 17.856 -0.054 1.00 62.75 114 LEU A O 1
ATOM 939 N N . ALA A 1 115 ? -4.219 18.699 1.826 1.00 60.94 115 ALA A N 1
ATOM 940 C CA . ALA A 1 115 ? -5.489 18.916 2.497 1.00 60.94 115 ALA A CA 1
ATOM 941 C C . ALA A 1 115 ? -5.815 20.419 2.388 1.00 60.94 115 ALA A C 1
ATOM 943 O O . ALA A 1 115 ? -4.899 21.246 2.366 1.00 60.94 115 ALA A O 1
ATOM 944 N N . GLY A 1 116 ? -7.095 20.795 2.268 1.00 60.41 116 GLY A N 1
ATOM 945 C CA . GLY A 1 116 ? -7.500 22.208 2.166 1.00 60.41 116 GLY A CA 1
ATOM 946 C C . GLY A 1 116 ? -6.909 23.076 3.291 1.00 60.41 116 GLY A C 1
ATOM 947 O O . GLY A 1 116 ? -6.505 22.549 4.321 1.00 60.41 116 GLY A O 1
ATOM 948 N N . LYS A 1 117 ? -6.875 24.410 3.133 1.00 57.25 117 LYS A N 1
ATOM 949 C CA . LYS A 1 117 ? -6.143 25.354 4.022 1.00 57.25 117 LYS A CA 1
ATOM 950 C C . LYS A 1 117 ? -6.358 25.191 5.545 1.00 57.25 117 LYS A C 1
ATOM 952 O O . LYS A 1 117 ? -5.510 25.652 6.298 1.00 57.25 117 LYS A O 1
ATOM 957 N N . ASN A 1 118 ? -7.437 24.536 5.984 1.00 66.75 118 ASN A N 1
ATOM 958 C CA . ASN A 1 118 ? -7.768 24.288 7.396 1.00 66.75 118 ASN A CA 1
ATOM 959 C C . ASN A 1 118 ? -7.865 22.793 7.766 1.00 66.75 118 ASN A C 1
ATOM 961 O O . ASN A 1 118 ? -8.314 22.461 8.860 1.00 66.75 118 ASN A O 1
ATOM 965 N N . ALA A 1 119 ? -7.512 21.886 6.858 1.00 70.12 119 ALA A N 1
ATOM 966 C CA . ALA A 1 119 ? -7.604 20.453 7.085 1.00 70.12 119 ALA A CA 1
ATOM 967 C C . ALA A 1 119 ? -6.290 19.898 7.669 1.00 70.12 119 ALA A C 1
ATOM 969 O O . ALA A 1 119 ? -5.213 20.437 7.393 1.00 70.12 119 ALA A O 1
ATOM 970 N N . PRO A 1 120 ? -6.354 18.818 8.470 1.00 78.25 120 PRO A N 1
ATOM 971 C CA . PRO A 1 120 ? -5.166 18.144 8.975 1.00 78.25 120 PRO A CA 1
ATOM 972 C C . PRO A 1 120 ? -4.204 17.774 7.840 1.00 78.25 120 PRO A C 1
ATOM 974 O O . PRO A 1 120 ? -4.630 17.335 6.771 1.00 78.25 120 PRO A O 1
ATOM 977 N N . ARG A 1 121 ? -2.898 17.933 8.067 1.00 85.56 121 ARG A N 1
ATOM 978 C CA . ARG A 1 121 ? -1.875 17.619 7.061 1.00 85.56 121 ARG A CA 1
ATOM 979 C C . ARG A 1 121 ? -1.775 16.109 6.861 1.00 85.56 121 ARG A C 1
ATOM 981 O O . ARG A 1 121 ? -1.460 15.390 7.808 1.00 85.56 121 ARG A O 1
ATOM 988 N N . ILE A 1 122 ? -1.972 15.656 5.626 1.00 89.69 122 ILE A N 1
ATOM 989 C CA . ILE A 1 122 ? -1.767 14.261 5.230 1.00 89.69 122 ILE A CA 1
ATOM 990 C C . ILE A 1 122 ? -0.307 14.074 4.813 1.00 89.69 122 ILE A C 1
ATOM 992 O O . ILE A 1 122 ? 0.261 14.868 4.055 1.00 89.69 122 ILE A O 1
ATOM 996 N N . MET A 1 123 ? 0.311 13.014 5.319 1.00 91.69 123 MET A N 1
ATOM 997 C CA . MET A 1 123 ? 1.609 12.537 4.854 1.00 91.69 123 MET A CA 1
ATOM 998 C C . MET A 1 123 ? 1.409 11.310 3.982 1.00 91.69 123 MET A C 1
ATOM 1000 O O . MET A 1 123 ? 0.567 10.476 4.300 1.00 91.69 123 MET A O 1
ATOM 1004 N N . GLY A 1 124 ? 2.180 11.213 2.909 1.00 91.56 124 GLY A N 1
ATOM 1005 C CA . GLY A 1 124 ? 2.166 10.078 2.007 1.00 91.56 124 GLY A CA 1
ATOM 1006 C C . GLY A 1 124 ? 3.533 9.423 1.904 1.00 91.56 124 GLY A C 1
ATOM 1007 O O . GLY A 1 124 ? 4.556 10.100 1.995 1.00 91.56 124 GLY A O 1
ATOM 1008 N N . GLU A 1 125 ? 3.540 8.113 1.720 1.00 92.50 125 GLU A N 1
ATOM 1009 C CA . GLU A 1 125 ? 4.722 7.297 1.472 1.00 92.50 125 GLU A CA 1
ATOM 1010 C C . GLU A 1 125 ? 4.418 6.334 0.324 1.00 92.50 125 GLU A C 1
ATOM 1012 O O . GLU A 1 125 ? 3.317 5.792 0.231 1.00 92.50 125 GLU A O 1
ATOM 1017 N N . LEU A 1 126 ? 5.387 6.151 -0.567 1.00 92.94 126 LEU A N 1
ATOM 1018 C CA . LEU A 1 126 ? 5.317 5.224 -1.686 1.00 92.94 126 LEU A CA 1
ATOM 1019 C C . LEU A 1 126 ? 6.487 4.247 -1.594 1.00 92.94 126 LEU A C 1
ATOM 1021 O O . LEU A 1 126 ? 7.643 4.674 -1.521 1.00 92.94 126 LEU A O 1
ATOM 1025 N N . TYR A 1 127 ? 6.193 2.954 -1.675 1.00 93.81 127 TYR A N 1
ATOM 1026 C CA . TYR A 1 127 ? 7.186 1.889 -1.674 1.00 93.81 127 TYR A CA 1
ATOM 1027 C C . TYR A 1 127 ? 6.968 0.912 -2.848 1.00 93.81 127 TYR A C 1
ATOM 1029 O O . TYR A 1 127 ? 6.228 -0.068 -2.737 1.00 93.81 127 TYR A O 1
ATOM 1037 N N . PRO A 1 128 ? 7.569 1.219 -4.013 1.00 95.25 128 PRO A N 1
ATOM 1038 C CA . PRO A 1 128 ? 7.561 0.385 -5.215 1.00 95.25 128 PRO A CA 1
ATOM 1039 C C . PRO A 1 128 ? 8.518 -0.810 -5.134 1.00 95.25 128 PRO A C 1
ATOM 1041 O O . PRO A 1 128 ? 9.707 -0.657 -4.836 1.00 95.25 128 PRO A O 1
ATOM 1044 N N . LEU A 1 129 ? 8.014 -1.993 -5.479 1.00 94.06 129 LEU A N 1
ATOM 1045 C CA . LEU A 1 129 ? 8.696 -3.266 -5.271 1.00 94.06 129 LEU A CA 1
ATOM 1046 C C . LEU A 1 129 ? 8.469 -4.241 -6.424 1.00 94.06 129 LEU A C 1
ATOM 1048 O O . LEU A 1 129 ? 7.435 -4.214 -7.095 1.00 94.06 129 LEU A O 1
ATOM 1052 N N . ARG A 1 130 ? 9.410 -5.165 -6.594 1.00 95.12 130 ARG A N 1
ATOM 1053 C CA . ARG A 1 130 ? 9.226 -6.405 -7.343 1.00 95.12 130 ARG A CA 1
ATOM 1054 C C . ARG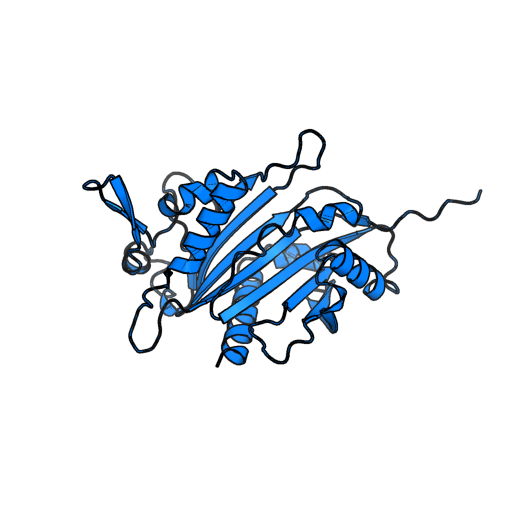 A 1 130 ? 9.345 -7.583 -6.382 1.00 95.12 130 ARG A C 1
ATOM 1056 O O . ARG A 1 130 ? 10.348 -7.702 -5.691 1.00 95.12 130 ARG A O 1
ATOM 1063 N N . ILE A 1 131 ? 8.329 -8.439 -6.374 1.00 94.69 131 ILE A N 1
ATOM 1064 C CA . ILE A 1 131 ? 8.268 -9.703 -5.637 1.00 94.69 131 ILE A CA 1
ATOM 1065 C C . ILE A 1 131 ? 8.154 -10.811 -6.680 1.00 94.69 131 ILE A C 1
ATOM 1067 O O . ILE A 1 131 ? 7.102 -10.954 -7.311 1.00 94.69 131 ILE A O 1
ATOM 1071 N N . HIS A 1 132 ? 9.224 -11.568 -6.901 1.00 92.88 132 HIS A N 1
ATOM 1072 C CA . HIS A 1 132 ? 9.295 -12.548 -7.987 1.00 92.88 132 HIS A CA 1
ATOM 1073 C C . HIS A 1 132 ? 8.898 -11.940 -9.361 1.00 92.88 132 HIS A C 1
ATOM 1075 O O . HIS A 1 132 ? 9.505 -10.994 -9.866 1.00 92.88 132 HIS A O 1
ATOM 1081 N N . ASP A 1 133 ? 7.828 -12.458 -9.965 1.00 94.06 133 ASP A N 1
ATOM 1082 C CA . ASP A 1 133 ? 7.220 -12.053 -11.236 1.00 94.06 133 ASP A CA 1
ATOM 1083 C C . ASP A 1 133 ? 6.181 -10.917 -11.115 1.00 94.06 133 ASP A C 1
ATOM 1085 O O . ASP A 1 133 ? 5.474 -10.613 -12.078 1.00 94.06 133 ASP A O 1
ATOM 1089 N N . THR A 1 134 ? 6.047 -10.309 -9.937 1.00 96.38 134 THR A N 1
ATOM 1090 C CA . THR A 1 134 ? 4.952 -9.399 -9.591 1.00 96.38 134 THR A CA 1
ATOM 1091 C C . THR A 1 134 ? 5.498 -8.053 -9.147 1.00 96.38 134 THR A C 1
ATOM 1093 O O . THR A 1 134 ? 6.377 -7.975 -8.296 1.00 96.38 134 THR A O 1
ATOM 1096 N N . TYR A 1 135 ? 4.952 -6.967 -9.683 1.00 97.44 135 TYR A N 1
ATOM 1097 C CA . TYR A 1 135 ? 5.116 -5.662 -9.063 1.00 97.44 135 TYR A CA 1
ATOM 1098 C C . TYR A 1 135 ? 4.163 -5.512 -7.888 1.00 97.44 135 TYR A C 1
ATOM 1100 O O . TYR A 1 135 ? 2.963 -5.763 -8.014 1.00 97.44 135 TYR A O 1
ATOM 1108 N N . ALA A 1 136 ? 4.709 -5.066 -6.765 1.00 96.44 136 ALA A N 1
ATOM 1109 C CA . ALA A 1 136 ? 3.958 -4.692 -5.587 1.00 96.44 136 ALA A CA 1
ATOM 1110 C C . ALA A 1 136 ? 4.126 -3.195 -5.334 1.00 96.44 136 ALA A C 1
ATOM 1112 O O . ALA A 1 136 ? 5.209 -2.625 -5.479 1.00 96.44 136 ALA A O 1
ATOM 1113 N N . LEU A 1 137 ? 3.029 -2.560 -4.959 1.00 95.81 137 LEU A N 1
ATOM 1114 C CA . LEU A 1 137 ? 2.991 -1.175 -4.542 1.00 95.81 137 LEU A CA 1
ATOM 1115 C C . LEU A 1 137 ? 2.454 -1.125 -3.117 1.00 95.81 137 LEU A C 1
ATOM 1117 O O . LEU A 1 137 ? 1.341 -1.593 -2.903 1.00 95.81 137 LEU A O 1
ATOM 1121 N N . ASP A 1 138 ? 3.187 -0.507 -2.191 1.00 94.94 138 ASP A N 1
ATOM 1122 C CA . ASP A 1 138 ? 2.578 0.125 -1.015 1.00 94.94 138 ASP A CA 1
ATOM 1123 C C . ASP A 1 138 ? 2.480 1.633 -1.257 1.00 94.94 138 ASP A C 1
ATOM 1125 O O . ASP A 1 138 ? 3.487 2.321 -1.437 1.00 94.94 138 ASP A O 1
ATOM 1129 N N . LEU A 1 139 ? 1.251 2.139 -1.268 1.00 94.62 139 LEU A N 1
ATOM 1130 C CA . LEU A 1 139 ? 0.956 3.557 -1.136 1.00 94.62 139 LEU A CA 1
ATOM 1131 C C . LEU A 1 139 ? 0.276 3.797 0.214 1.00 94.62 139 LEU A C 1
ATOM 1133 O O . LEU A 1 139 ? -0.888 3.442 0.394 1.00 94.62 139 LEU A O 1
ATOM 1137 N N . THR A 1 140 ? 0.973 4.462 1.131 1.00 93.81 140 THR A N 1
ATOM 1138 C CA . THR A 1 140 ? 0.469 4.753 2.473 1.00 93.81 140 THR A CA 1
ATOM 1139 C C . THR A 1 140 ? 0.164 6.233 2.643 1.00 93.81 140 THR A C 1
ATOM 1141 O O . THR A 1 140 ? 1.046 7.068 2.469 1.00 93.81 140 THR A O 1
ATOM 1144 N N . LEU A 1 141 ? -1.053 6.569 3.075 1.00 93.50 141 LEU A N 1
ATOM 1145 C CA . LEU A 1 141 ? -1.424 7.905 3.547 1.00 93.50 141 LEU A CA 1
ATOM 1146 C C . LEU A 1 141 ? -1.675 7.889 5.052 1.00 93.50 141 LEU A C 1
ATOM 1148 O O . LEU A 1 141 ? -2.284 6.958 5.569 1.00 93.50 141 LEU A O 1
ATOM 1152 N N . ARG A 1 142 ? -1.229 8.915 5.781 1.00 93.88 142 ARG A N 1
ATOM 1153 C CA . ARG A 1 142 ? -1.370 8.959 7.242 1.00 93.88 142 ARG A CA 1
ATOM 1154 C C . ARG A 1 142 ? -1.565 10.348 7.824 1.00 93.88 142 ARG A C 1
ATOM 1156 O O . ARG A 1 142 ? -1.089 11.352 7.287 1.00 93.88 142 ARG A O 1
ATOM 1163 N N . TYR A 1 143 ? -2.163 10.352 9.008 1.00 93.62 143 TYR A N 1
ATOM 1164 C CA . TYR A 1 143 ? -2.161 11.458 9.954 1.00 93.62 143 TYR A CA 1
ATOM 1165 C C . TYR A 1 143 ? -1.261 11.136 11.154 1.00 93.62 143 TYR A C 1
ATOM 1167 O O . TYR A 1 143 ? -1.058 9.977 11.500 1.00 93.62 143 TYR A O 1
ATOM 1175 N N . ARG A 1 144 ? -0.724 12.171 11.813 1.00 92.00 144 ARG A N 1
ATOM 1176 C CA . ARG A 1 144 ? 0.100 12.044 13.039 1.00 92.00 144 ARG A CA 1
ATOM 1177 C C . ARG A 1 144 ? -0.621 12.489 14.314 1.00 92.00 144 ARG A C 1
ATOM 1179 O O . ARG A 1 144 ? 0.014 12.703 15.340 1.00 92.00 144 ARG A O 1
ATOM 1186 N N . GLN A 1 145 ? -1.921 12.734 14.218 1.00 93.25 145 GLN A N 1
ATOM 1187 C CA . GLN A 1 145 ? -2.722 13.304 15.293 1.00 93.25 145 GLN A CA 1
ATOM 1188 C C . GLN A 1 145 ? -3.994 12.490 15.497 1.00 93.25 145 GLN A C 1
ATOM 1190 O O . GLN A 1 145 ? -4.423 11.766 14.596 1.00 93.25 145 GLN A O 1
ATOM 1195 N N . THR A 1 146 ? -4.604 12.651 16.667 1.00 95.56 146 THR A N 1
ATOM 1196 C CA . THR A 1 146 ? -5.925 12.101 16.960 1.00 95.56 146 THR A CA 1
ATOM 1197 C C . THR A 1 146 ? -7.007 12.864 16.201 1.00 95.56 146 THR A C 1
ATOM 1199 O O . THR A 1 146 ? -7.000 14.096 16.174 1.00 95.56 146 THR A O 1
ATOM 1202 N N . LEU A 1 147 ? -7.934 12.133 15.586 1.00 93.31 147 LEU A N 1
ATOM 1203 C CA . LEU A 1 147 ? -8.977 12.661 14.712 1.00 93.31 147 LEU A CA 1
ATOM 1204 C C . LEU A 1 147 ? -10.321 11.983 14.979 1.00 93.31 147 LEU A C 1
ATOM 1206 O O . LEU A 1 147 ? -10.385 10.854 15.467 1.00 93.31 147 LEU A O 1
ATOM 1210 N N . ASP A 1 148 ? -11.390 12.672 14.595 1.00 93.62 148 ASP A N 1
ATOM 1211 C CA . ASP A 1 148 ? -12.711 12.067 14.463 1.00 93.62 148 ASP A CA 1
ATOM 1212 C C . ASP A 1 148 ? -12.787 11.215 13.186 1.00 93.62 148 ASP A C 1
ATOM 1214 O O . ASP A 1 148 ? -12.082 11.467 12.202 1.00 93.62 148 ASP A O 1
ATOM 1218 N N . PHE A 1 149 ? -13.685 10.226 13.176 1.00 92.88 149 PHE A N 1
ATOM 1219 C CA . PHE A 1 149 ? -13.854 9.284 12.062 1.00 92.88 149 PHE A CA 1
ATOM 1220 C C . PHE A 1 149 ? -14.106 9.962 10.709 1.00 92.88 149 PHE A C 1
ATOM 1222 O O . PHE A 1 149 ? -13.684 9.449 9.677 1.00 92.88 149 PHE A O 1
ATOM 1229 N N . THR A 1 150 ? -14.745 11.134 10.697 1.00 89.50 150 THR A N 1
ATOM 1230 C CA . THR A 1 150 ? -15.091 11.885 9.476 1.00 89.50 150 THR A CA 1
ATOM 1231 C C . THR A 1 150 ? -13.881 12.196 8.590 1.00 89.50 150 THR A C 1
ATOM 1233 O O . THR A 1 150 ? -14.024 12.314 7.373 1.00 89.50 150 THR A O 1
ATOM 1236 N N . HIS A 1 151 ? -12.680 12.270 9.173 1.00 90.38 151 HIS A N 1
ATOM 1237 C CA . HIS A 1 151 ? -11.440 12.516 8.441 1.00 90.38 151 HIS A CA 1
ATOM 1238 C C . HIS A 1 151 ? -10.868 11.275 7.738 1.00 90.38 151 HIS A C 1
ATOM 1240 O O . HIS A 1 151 ? -10.025 11.435 6.857 1.00 90.38 151 HIS A O 1
ATOM 1246 N N . LEU A 1 152 ? -11.309 10.056 8.077 1.00 92.31 152 LEU A N 1
ATOM 1247 C CA . LEU A 1 152 ? -10.758 8.819 7.502 1.00 92.31 152 LEU A CA 1
ATOM 1248 C C . LEU A 1 152 ? -10.992 8.713 5.993 1.00 92.31 152 LEU A C 1
ATOM 1250 O O . LEU A 1 152 ? -10.105 8.256 5.279 1.00 92.31 152 LEU A O 1
ATOM 1254 N N . SER A 1 153 ? -12.135 9.192 5.498 1.00 90.44 153 SER A N 1
ATOM 1255 C CA . SER A 1 153 ? -12.459 9.187 4.063 1.00 90.44 153 SER A CA 1
ATOM 1256 C C . SER A 1 153 ? -11.405 9.884 3.191 1.00 90.44 153 SER A C 1
ATOM 1258 O O . SER A 1 153 ? -11.203 9.495 2.045 1.00 90.44 153 SER A O 1
ATOM 1260 N N . LEU A 1 154 ? -10.680 10.870 3.736 1.00 88.25 154 LEU A N 1
ATOM 1261 C CA . LEU A 1 154 ? -9.626 11.597 3.021 1.00 88.25 154 LEU A CA 1
ATOM 1262 C C . LEU A 1 154 ? -8.355 10.762 2.803 1.00 88.25 154 LEU A C 1
ATOM 1264 O O . LEU A 1 154 ? -7.540 11.116 1.955 1.00 88.25 154 LEU A O 1
ATOM 1268 N N . LEU A 1 155 ? -8.173 9.669 3.552 1.00 89.31 155 LEU A N 1
ATOM 1269 C CA . LEU A 1 155 ? -7.057 8.742 3.354 1.00 89.31 155 LEU A CA 1
ATOM 1270 C C . LEU A 1 155 ? -7.290 7.800 2.164 1.00 89.31 155 LEU A C 1
ATOM 1272 O O . LEU A 1 155 ? -6.333 7.241 1.640 1.00 89.31 155 LEU A O 1
ATOM 1276 N N . ASN A 1 156 ? -8.534 7.635 1.711 1.00 86.44 156 ASN A N 1
ATOM 1277 C CA . ASN A 1 156 ? -8.884 6.768 0.588 1.00 86.44 156 ASN A CA 1
ATOM 1278 C C . ASN A 1 156 ? -8.830 7.526 -0.755 1.00 86.44 156 ASN A C 1
ATOM 1280 O O . ASN A 1 156 ? -9.837 7.680 -1.443 1.00 86.44 156 ASN A O 1
ATOM 1284 N N . SER A 1 157 ? -7.656 8.038 -1.135 1.00 74.00 157 SER A N 1
ATOM 1285 C CA . SER A 1 157 ? -7.472 8.725 -2.427 1.00 74.00 157 SER A CA 1
ATOM 1286 C C . SER A 1 157 ? -7.054 7.793 -3.571 1.00 74.00 157 SER A C 1
ATOM 1288 O O . SER A 1 157 ? -6.924 8.230 -4.710 1.00 74.00 157 SER A O 1
ATOM 1290 N N . SER A 1 158 ? -6.840 6.508 -3.291 1.00 69.81 158 SER A N 1
ATOM 1291 C CA . SER A 1 158 ? -6.183 5.565 -4.197 1.00 69.81 158 SER A CA 1
ATOM 1292 C C . SER A 1 158 ? -7.126 4.562 -4.874 1.00 69.81 158 SER A C 1
ATOM 1294 O O . SER A 1 158 ? -6.655 3.591 -5.460 1.00 69.81 158 SER A O 1
ATOM 1296 N N . GLU A 1 159 ? -8.446 4.806 -4.880 1.00 72.25 159 GLU A N 1
ATOM 1297 C CA . GLU A 1 159 ? -9.458 3.906 -5.480 1.00 72.25 159 GLU A CA 1
ATOM 1298 C C . GLU A 1 159 ? -9.209 3.560 -6.964 1.00 72.25 159 GLU A C 1
ATOM 1300 O O . GLU A 1 159 ? -9.700 2.546 -7.476 1.00 72.25 159 GLU A O 1
ATOM 1305 N N . GLN A 1 160 ? -8.459 4.408 -7.669 1.00 80.69 160 GLN A N 1
ATOM 1306 C CA . GLN A 1 160 ? -8.131 4.244 -9.085 1.00 80.69 160 GLN A CA 1
ATOM 1307 C C . GLN A 1 160 ? -6.960 3.288 -9.336 1.00 80.69 160 GLN A C 1
ATOM 1309 O O . GLN A 1 160 ? -6.830 2.741 -10.436 1.00 80.69 160 GLN A O 1
ATOM 1314 N N . ILE A 1 161 ? -6.106 3.082 -8.332 1.00 89.56 161 ILE A N 1
ATOM 1315 C CA . ILE A 1 161 ? -4.979 2.164 -8.434 1.00 89.56 161 ILE A CA 1
ATOM 1316 C C . ILE A 1 161 ? -5.532 0.749 -8.327 1.00 89.56 161 ILE A C 1
ATOM 1318 O O . ILE A 1 161 ? -6.207 0.408 -7.358 1.00 89.56 161 ILE A O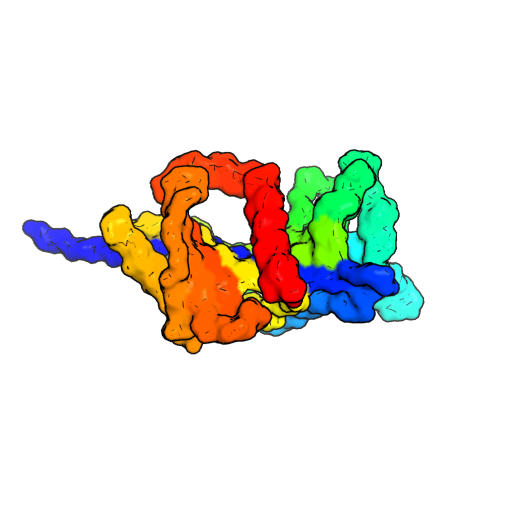 1
ATOM 1322 N N . ARG A 1 162 ? -5.264 -0.057 -9.357 1.00 89.81 162 ARG A N 1
ATOM 1323 C CA . ARG A 1 162 ? -5.739 -1.435 -9.474 1.00 89.81 162 ARG A CA 1
ATOM 1324 C C . ARG A 1 162 ? -4.665 -2.333 -10.053 1.00 89.81 162 ARG A C 1
ATOM 1326 O O . ARG A 1 162 ? -4.353 -2.264 -11.247 1.00 89.81 162 ARG A O 1
ATOM 1333 N N . GLY A 1 163 ? -4.153 -3.206 -9.194 1.00 90.62 163 GLY A N 1
ATOM 1334 C CA . GLY A 1 163 ? -3.304 -4.321 -9.583 1.00 90.62 163 GLY A CA 1
ATOM 1335 C C . GLY A 1 163 ? -4.067 -5.340 -10.435 1.00 90.62 163 GLY A C 1
ATOM 1336 O O . GLY A 1 163 ? -5.284 -5.462 -10.328 1.00 90.62 163 GLY A O 1
ATOM 1337 N N . SER A 1 164 ? -3.368 -6.067 -11.311 1.00 92.38 164 SER A N 1
ATOM 1338 C CA . SER A 1 164 ? -4.001 -7.138 -12.097 1.00 92.38 164 SER A CA 1
ATOM 1339 C C . SER A 1 164 ? -4.298 -8.383 -11.261 1.00 92.38 164 SER A C 1
ATOM 1341 O O . SER A 1 164 ? -5.232 -9.104 -11.594 1.00 92.38 164 SER A O 1
ATOM 1343 N N . LEU A 1 165 ? -3.533 -8.610 -10.187 1.00 91.94 165 LEU A N 1
ATOM 1344 C CA . LEU A 1 165 ? -3.711 -9.738 -9.270 1.00 91.94 165 LEU A CA 1
ATOM 1345 C C . LEU A 1 165 ? -4.670 -9.406 -8.123 1.00 91.94 165 LEU A C 1
ATOM 1347 O O . LEU A 1 165 ? -5.306 -10.302 -7.585 1.00 91.94 165 LEU A O 1
ATOM 1351 N N . GLY A 1 166 ? -4.786 -8.127 -7.765 1.00 91.19 166 GLY A N 1
ATOM 1352 C CA . GLY A 1 166 ? -5.663 -7.658 -6.698 1.00 91.19 166 GLY A CA 1
ATOM 1353 C C . GLY A 1 166 ? -4.994 -6.611 -5.819 1.00 91.19 166 GLY A C 1
ATOM 1354 O O . GLY A 1 166 ? -3.898 -6.120 -6.116 1.00 91.19 166 GLY A O 1
ATOM 1355 N N . GLN A 1 167 ? -5.678 -6.255 -4.735 1.00 92.00 167 GLN A N 1
ATOM 1356 C CA . GLN A 1 167 ? -5.188 -5.296 -3.753 1.00 92.00 167 GLN A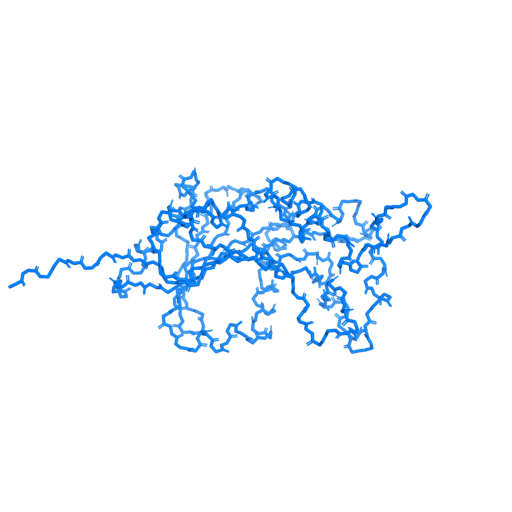 CA 1
ATOM 1357 C C . GLN A 1 167 ? -5.770 -5.536 -2.361 1.00 92.00 167 GLN A C 1
ATOM 1359 O O . GLN A 1 167 ? -6.858 -6.090 -2.214 1.00 92.00 167 GLN A O 1
ATOM 1364 N N . THR A 1 168 ? -5.044 -5.089 -1.343 1.00 94.38 168 THR A N 1
ATOM 1365 C CA . THR A 1 168 ? -5.469 -5.069 0.057 1.00 94.38 168 THR A CA 1
ATOM 1366 C C . THR A 1 168 ? -5.318 -3.657 0.593 1.00 94.38 168 THR A C 1
ATOM 1368 O O . THR A 1 168 ? -4.266 -3.045 0.427 1.00 94.38 168 THR A O 1
ATOM 1371 N N . MET A 1 169 ? -6.338 -3.152 1.275 1.00 94.75 169 MET A N 1
ATOM 1372 C CA . MET A 1 169 ? -6.214 -1.947 2.091 1.00 94.75 169 MET A CA 1
ATOM 1373 C C . MET A 1 169 ? -5.913 -2.354 3.535 1.00 94.75 169 MET A C 1
ATOM 1375 O O . MET A 1 169 ? -6.509 -3.299 4.039 1.00 94.75 169 MET A O 1
ATOM 1379 N N . LEU A 1 170 ? -5.009 -1.654 4.212 1.00 96.25 170 LEU A N 1
ATOM 1380 C CA . LEU A 1 170 ? -4.713 -1.850 5.630 1.00 96.25 170 LEU A CA 1
ATOM 1381 C C . LEU A 1 170 ? -4.851 -0.515 6.356 1.00 96.25 170 LEU A C 1
ATOM 1383 O O . LEU A 1 170 ? -4.027 0.380 6.180 1.00 96.25 170 LEU A O 1
ATOM 1387 N N . LEU A 1 171 ? -5.887 -0.389 7.181 1.00 97.25 171 LEU A N 1
ATOM 1388 C CA . LEU A 1 171 ? -6.018 0.700 8.139 1.00 97.25 171 LEU A CA 1
ATOM 1389 C C . LEU A 1 171 ? -5.311 0.301 9.435 1.00 97.25 171 LEU A C 1
ATOM 1391 O O . LEU A 1 171 ? -5.747 -0.618 10.123 1.00 97.25 171 LEU A O 1
ATOM 1395 N N . PHE A 1 172 ? -4.259 1.024 9.793 1.00 96.94 172 PHE A N 1
ATOM 1396 C CA . PHE A 1 172 ? -3.579 0.903 11.077 1.00 96.94 172 PHE A CA 1
ATOM 1397 C C . PHE A 1 172 ? -3.849 2.149 11.922 1.00 96.94 172 PHE A C 1
ATOM 1399 O O . PHE A 1 172 ? -3.620 3.273 11.477 1.00 96.94 172 PHE A O 1
ATOM 1406 N N . THR A 1 173 ? -4.388 1.979 13.129 1.00 97.38 173 THR A N 1
ATOM 1407 C CA . THR A 1 173 ? -4.734 3.107 14.011 1.00 97.38 173 THR A CA 1
ATOM 1408 C C . THR A 1 173 ? -4.826 2.678 15.468 1.00 97.38 173 THR A C 1
ATOM 1410 O O . THR A 1 173 ? -5.059 1.509 15.759 1.00 97.38 173 THR A O 1
ATOM 1413 N N . LYS A 1 174 ? -4.667 3.617 16.402 1.00 97.06 174 LYS A N 1
ATOM 1414 C CA . LYS A 1 174 ? -4.891 3.373 17.827 1.00 97.06 174 LYS A CA 1
ATOM 1415 C C . LYS A 1 174 ? -6.305 3.825 18.239 1.00 97.06 174 LYS A C 1
ATOM 1417 O O . LYS A 1 174 ? -6.631 4.997 18.041 1.00 97.06 174 LYS A O 1
ATOM 1422 N N . PRO A 1 175 ? -7.131 2.951 18.847 1.00 97.06 175 PRO A N 1
ATOM 1423 C CA . PRO A 1 175 ? -8.413 3.352 19.426 1.00 97.06 175 PRO A CA 1
ATOM 1424 C C . PRO A 1 175 ? -8.230 4.340 20.586 1.00 97.06 175 PRO A C 1
ATOM 1426 O O . PRO A 1 175 ? -7.380 4.136 21.456 1.00 97.06 175 PRO A O 1
ATOM 1429 N N . VAL A 1 176 ? -9.044 5.398 20.633 1.00 97.00 176 VAL A N 1
ATOM 1430 C CA . VAL A 1 176 ? -9.047 6.394 21.719 1.00 97.00 176 VAL A CA 1
ATOM 1431 C C . VAL A 1 176 ? -10.413 6.425 22.391 1.00 97.00 176 VAL A C 1
ATOM 1433 O O . VAL A 1 176 ? -11.419 6.652 21.724 1.00 97.00 176 VAL A O 1
ATOM 1436 N N . ASN A 1 177 ? -10.429 6.255 23.719 1.00 94.88 177 ASN A N 1
ATOM 1437 C CA . ASN A 1 177 ? -11.637 6.163 24.556 1.00 94.88 177 ASN A CA 1
ATOM 1438 C C . ASN A 1 177 ? -12.544 4.960 24.240 1.00 94.88 177 ASN A C 1
ATOM 1440 O O . ASN A 1 177 ? -13.737 5.002 24.522 1.00 94.88 177 ASN A O 1
ATOM 1444 N N . VAL A 1 178 ? -11.983 3.893 23.666 1.00 95.56 178 VAL A N 1
ATOM 1445 C CA . VAL A 1 178 ? -12.717 2.684 23.270 1.00 95.56 178 VAL A CA 1
ATOM 1446 C C . VAL A 1 178 ? -12.309 1.531 24.188 1.00 95.56 178 VAL A C 1
ATOM 1448 O O . VAL A 1 178 ? -11.116 1.210 24.232 1.00 95.56 178 VAL A O 1
ATOM 1451 N N . PRO A 1 179 ? -13.239 0.903 24.924 1.00 94.69 179 PRO A N 1
ATOM 1452 C CA . PRO A 1 179 ? -12.933 -0.315 25.664 1.00 94.69 179 PRO A CA 1
ATOM 1453 C C . PRO A 1 179 ? -12.720 -1.489 24.695 1.00 94.69 179 PRO A C 1
ATOM 1455 O O . PRO A 1 179 ? -13.309 -1.535 23.618 1.00 94.69 179 PRO A O 1
ATOM 1458 N N . GLU A 1 180 ? -11.899 -2.468 25.082 1.00 93.88 180 GLU A N 1
ATOM 1459 C CA . GLU A 1 180 ? -11.584 -3.626 24.224 1.00 93.88 180 GLU A CA 1
ATOM 1460 C C . GLU A 1 180 ? -12.823 -4.434 23.808 1.00 93.88 180 GLU A C 1
ATOM 1462 O O . GLU A 1 180 ? -12.859 -4.970 22.700 1.00 93.88 180 GLU A O 1
ATOM 1467 N N . SER A 1 181 ? -13.862 -4.471 24.654 1.00 95.00 181 SER A N 1
ATOM 1468 C CA . SER A 1 181 ? -15.147 -5.120 24.346 1.00 95.00 181 SER A CA 1
ATOM 1469 C C . SER A 1 181 ? -15.825 -4.558 23.096 1.00 95.00 181 SER A C 1
ATOM 1471 O O . SER A 1 181 ? -16.603 -5.262 22.457 1.00 95.00 181 SER A O 1
ATOM 1473 N N . ASP A 1 182 ? -15.504 -3.315 22.733 1.00 96.69 182 ASP A N 1
ATOM 1474 C CA . ASP A 1 182 ? -16.184 -2.564 21.684 1.00 96.69 182 ASP A CA 1
ATOM 1475 C C . ASP A 1 182 ? -15.322 -2.431 20.416 1.00 96.69 182 ASP A C 1
ATOM 1477 O O . ASP A 1 182 ? -15.680 -1.715 19.482 1.00 96.69 182 ASP A O 1
ATOM 1481 N N . TYR A 1 183 ? -14.186 -3.135 20.335 1.00 96.62 183 TYR A N 1
ATOM 1482 C CA . TYR A 1 183 ? -13.275 -3.048 19.188 1.00 96.62 183 TYR A CA 1
ATOM 1483 C C . TYR A 1 183 ? -13.909 -3.481 17.864 1.00 96.62 183 TYR A C 1
ATOM 1485 O O . TYR A 1 183 ? -13.623 -2.876 16.829 1.00 96.62 183 TYR A O 1
ATOM 1493 N N . GLN A 1 184 ? -14.802 -4.472 17.870 1.00 96.25 184 GLN A N 1
ATOM 1494 C CA . GLN A 1 184 ? -15.532 -4.837 16.654 1.00 96.25 184 GLN A CA 1
ATOM 1495 C C . GLN A 1 184 ? -16.392 -3.666 16.156 1.00 96.25 184 GLN A C 1
ATOM 1497 O O . GLN A 1 184 ? -16.347 -3.325 14.979 1.00 96.25 184 GLN A O 1
ATOM 1502 N N . GLU A 1 185 ? -17.132 -3.009 17.049 1.00 96.50 185 GLU A N 1
ATOM 1503 C CA . GLU A 1 185 ? -17.981 -1.873 16.681 1.00 96.50 185 GLU A CA 1
ATOM 1504 C C . GLU A 1 185 ? -17.147 -0.654 16.264 1.00 96.50 185 GLU A C 1
ATOM 1506 O O . GLU A 1 185 ? -17.442 0.007 15.269 1.00 96.50 185 GLU A O 1
ATOM 1511 N N . PHE A 1 186 ? -16.034 -0.405 16.953 1.00 97.25 186 PHE A N 1
ATOM 1512 C CA . PHE A 1 186 ? -15.072 0.619 16.562 1.00 97.25 186 PHE A CA 1
ATOM 1513 C C . PHE A 1 186 ? -14.516 0.388 15.152 1.00 97.25 186 PHE A C 1
ATOM 1515 O O . PHE A 1 186 ? -14.457 1.319 14.348 1.00 97.25 186 PHE A O 1
ATOM 1522 N N . THR A 1 187 ? -14.128 -0.848 14.822 1.00 97.19 187 THR A N 1
ATOM 1523 C CA . THR A 1 187 ? -13.637 -1.158 13.474 1.00 97.19 187 THR A CA 1
ATOM 1524 C C . THR A 1 187 ? -14.741 -1.054 12.426 1.00 97.19 187 THR A C 1
ATOM 1526 O O . THR A 1 187 ? -14.474 -0.493 11.365 1.00 97.19 187 THR A O 1
ATOM 1529 N N . ASN A 1 188 ? -15.984 -1.447 12.731 1.00 95.81 188 ASN A N 1
ATOM 1530 C CA . ASN A 1 188 ? -17.127 -1.224 11.838 1.00 95.81 188 ASN A CA 1
ATOM 1531 C C . ASN A 1 188 ? -17.289 0.271 11.503 1.00 95.81 188 ASN A C 1
ATOM 1533 O O . ASN A 1 188 ? -17.458 0.634 10.336 1.00 95.81 188 ASN A O 1
ATOM 1537 N N . GLN A 1 189 ? -17.181 1.153 12.505 1.00 96.19 189 GLN A N 1
ATOM 1538 C CA . GLN A 1 189 ? -17.253 2.606 12.310 1.00 96.19 189 GLN A CA 1
ATOM 1539 C C . GLN A 1 189 ? -16.069 3.150 11.504 1.00 96.19 189 GLN A C 1
ATOM 1541 O O . GLN A 1 189 ? -16.265 3.997 10.631 1.00 96.19 189 GLN A O 1
ATOM 1546 N N . CYS A 1 190 ? -14.856 2.633 11.730 1.00 96.31 190 CYS A N 1
ATOM 1547 C CA . CYS A 1 190 ? -13.698 2.939 10.889 1.00 96.31 190 CYS A CA 1
ATOM 1548 C C . CYS A 1 190 ? -13.963 2.590 9.420 1.00 96.31 190 CYS A C 1
ATOM 1550 O O . CYS A 1 190 ? -13.738 3.432 8.553 1.00 96.31 190 CYS A O 1
ATOM 1552 N N . VAL A 1 191 ? -14.466 1.384 9.131 1.00 94.81 191 VAL A N 1
ATOM 1553 C CA . VAL A 1 191 ? -14.776 0.948 7.759 1.00 94.81 191 VAL A CA 1
ATOM 1554 C C . VAL A 1 191 ? -15.861 1.824 7.137 1.00 94.81 191 VAL A C 1
ATOM 1556 O O . VAL A 1 191 ? -15.693 2.297 6.012 1.00 94.81 191 VAL A O 1
ATOM 1559 N N . ALA A 1 192 ? -16.937 2.103 7.876 1.00 94.00 192 ALA A N 1
ATOM 1560 C CA . ALA A 1 192 ? -18.026 2.962 7.418 1.00 94.00 192 ALA A CA 1
ATOM 1561 C C . ALA A 1 192 ? -17.551 4.382 7.077 1.00 94.00 192 ALA A C 1
ATOM 1563 O O . ALA A 1 192 ? -17.968 4.953 6.069 1.00 94.00 192 ALA A O 1
ATOM 1564 N N . ALA A 1 193 ? -16.658 4.946 7.889 1.00 94.25 193 ALA A N 1
ATOM 1565 C CA . ALA A 1 193 ? -16.132 6.286 7.673 1.00 94.25 193 ALA A CA 1
ATOM 1566 C C . ALA A 1 193 ? -15.043 6.349 6.590 1.00 94.25 193 ALA A C 1
ATOM 1568 O O . ALA A 1 193 ? -14.918 7.362 5.901 1.00 94.25 193 ALA A O 1
ATOM 1569 N N . LEU A 1 194 ? -14.264 5.278 6.426 1.00 92.62 194 LEU A N 1
ATOM 1570 C CA . LEU A 1 194 ? -13.227 5.164 5.403 1.00 92.62 194 LEU A CA 1
ATOM 1571 C C . LEU A 1 194 ? -13.825 4.975 4.002 1.00 92.62 194 LEU A C 1
ATOM 1573 O O . LEU A 1 194 ? -13.361 5.588 3.042 1.00 92.62 194 LEU A O 1
ATOM 1577 N N . LEU A 1 195 ? -14.861 4.138 3.894 1.00 89.38 195 LEU A N 1
ATOM 1578 C CA . LEU A 1 195 ? -15.466 3.698 2.637 1.00 89.38 195 LEU A CA 1
ATOM 1579 C C . LEU A 1 195 ? -16.979 3.984 2.604 1.00 89.38 195 LEU A C 1
ATOM 1581 O O . LEU A 1 195 ? -17.776 3.066 2.414 1.00 89.38 195 LEU A O 1
ATOM 1585 N N . PRO A 1 196 ? -17.428 5.246 2.732 1.00 85.06 196 PRO A N 1
ATOM 1586 C CA . PRO A 1 196 ? -18.847 5.565 2.929 1.00 85.06 196 PRO A CA 1
ATOM 1587 C C . PRO A 1 196 ? -19.762 5.094 1.787 1.00 85.06 196 PRO A C 1
ATOM 1589 O O . PRO A 1 196 ? -20.959 4.908 1.991 1.00 85.06 196 PRO A O 1
ATOM 1592 N N . LYS A 1 197 ? -19.217 4.891 0.580 1.00 82.88 197 LYS A N 1
ATOM 1593 C CA . LYS A 1 197 ? -19.969 4.427 -0.598 1.00 82.88 197 LYS A CA 1
ATOM 1594 C C . LYS A 1 197 ? -20.061 2.904 -0.715 1.00 82.88 197 LYS A C 1
ATOM 1596 O O . LYS A 1 197 ? -20.984 2.415 -1.358 1.00 82.88 197 LYS A O 1
ATOM 1601 N N . THR A 1 198 ? -19.105 2.166 -0.154 1.00 81.38 198 THR A N 1
ATOM 1602 C CA . THR A 1 198 ? -18.956 0.714 -0.367 1.00 81.38 198 THR A CA 1
ATOM 1603 C C . THR A 1 198 ? -18.947 -0.095 0.927 1.00 81.38 198 THR A C 1
ATOM 1605 O O . THR A 1 198 ? -18.997 -1.320 0.864 1.00 81.38 198 THR A O 1
ATOM 1608 N N . ALA A 1 199 ? -18.970 0.552 2.096 1.00 79.31 199 ALA A N 1
ATOM 1609 C CA . ALA A 1 199 ? -18.950 -0.112 3.397 1.00 79.31 199 ALA A CA 1
ATOM 1610 C C . ALA A 1 199 ? -20.102 -1.109 3.589 1.00 79.31 199 ALA A C 1
ATOM 1612 O O . ALA A 1 199 ? -19.897 -2.159 4.180 1.00 79.31 199 ALA A O 1
ATOM 1613 N N . SER A 1 200 ? -21.290 -0.845 3.036 1.00 80.00 200 SER A N 1
ATOM 1614 C CA . SER A 1 200 ? -22.434 -1.773 3.094 1.00 80.00 200 SER A CA 1
ATOM 1615 C C . SER A 1 200 ? -22.201 -3.103 2.360 1.00 80.00 200 SER A C 1
ATOM 1617 O O . SER A 1 200 ? -22.915 -4.084 2.598 1.00 80.00 200 SER A O 1
ATOM 1619 N N . ASN A 1 201 ? -21.212 -3.138 1.464 1.00 82.75 201 ASN A N 1
ATOM 1620 C CA . ASN A 1 201 ? -20.827 -4.325 0.710 1.00 82.75 201 ASN A CA 1
ATOM 1621 C C . ASN A 1 201 ? -19.702 -5.112 1.391 1.00 82.75 201 ASN A C 1
ATOM 1623 O O . ASN A 1 201 ? -19.419 -6.222 0.945 1.00 82.75 201 ASN A O 1
ATOM 1627 N N . LEU A 1 202 ? -19.084 -4.558 2.438 1.00 86.44 202 LEU A N 1
ATOM 1628 C CA . LEU A 1 202 ? -18.056 -5.202 3.247 1.00 86.44 202 LEU A CA 1
ATOM 1629 C C . LEU A 1 202 ? -18.690 -5.837 4.483 1.00 86.44 202 LEU A C 1
ATOM 1631 O O . LEU A 1 202 ? -19.493 -5.202 5.163 1.00 86.44 202 LEU A O 1
ATOM 1635 N N . ASN A 1 203 ? -18.302 -7.069 4.802 1.00 88.25 203 ASN A N 1
ATOM 1636 C CA . ASN A 1 203 ? -18.646 -7.678 6.087 1.00 88.25 203 ASN A CA 1
ATOM 1637 C C . ASN A 1 203 ? -17.371 -8.050 6.836 1.00 88.25 203 ASN A C 1
ATOM 1639 O O . ASN A 1 203 ? -16.406 -8.454 6.184 1.00 88.25 203 ASN A O 1
ATOM 1643 N N . PRO A 1 204 ? -17.387 -7.990 8.176 1.00 91.19 204 PRO A N 1
ATOM 1644 C CA . PRO A 1 204 ? -16.377 -8.662 8.976 1.00 91.19 204 PRO A CA 1
ATOM 1645 C C . PRO A 1 204 ? -16.336 -10.145 8.589 1.00 91.19 204 PRO A C 1
ATOM 1647 O O . PRO A 1 204 ? -17.361 -10.828 8.657 1.00 91.19 204 PRO A O 1
ATOM 1650 N N . SER A 1 205 ? -15.178 -10.628 8.156 1.00 91.38 205 SER A N 1
ATOM 1651 C CA . SER A 1 205 ? -14.960 -12.030 7.784 1.00 91.38 205 SER A CA 1
ATOM 1652 C C . SER A 1 205 ? -14.157 -12.768 8.850 1.00 91.38 205 SER A C 1
ATOM 1654 O O . SER A 1 205 ? -14.460 -13.919 9.166 1.00 91.38 205 SER A O 1
ATOM 1656 N N . PHE A 1 206 ? -13.167 -12.099 9.445 1.00 93.44 206 PHE A N 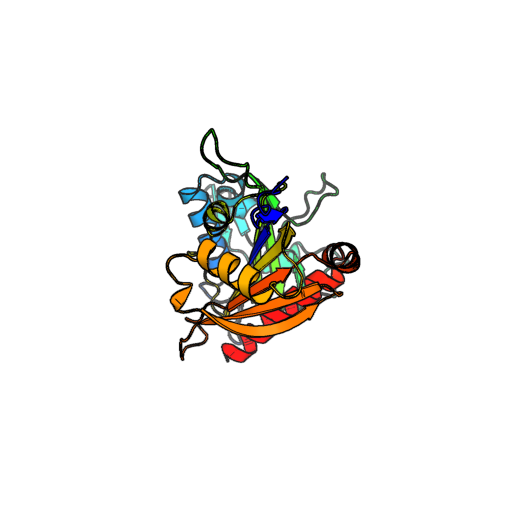1
ATOM 1657 C CA . PHE A 1 206 ? -12.274 -12.701 10.425 1.00 93.44 206 PHE A CA 1
ATOM 1658 C C . PHE A 1 206 ? -11.786 -11.691 11.469 1.00 93.44 206 PHE A C 1
ATOM 1660 O O . PHE A 1 206 ? -11.663 -10.494 11.209 1.00 93.44 206 PHE A O 1
ATOM 1667 N N . GLN A 1 207 ? -11.466 -12.196 12.658 1.00 95.69 207 GLN A N 1
ATOM 1668 C CA . GLN A 1 207 ? -10.807 -11.453 13.725 1.00 95.69 207 GLN A CA 1
ATOM 1669 C C . GLN A 1 207 ? -9.652 -12.293 14.270 1.00 95.69 207 GLN A C 1
ATOM 1671 O O . GLN A 1 207 ? -9.819 -13.468 14.594 1.00 95.69 207 GLN A O 1
ATOM 1676 N N . GLY A 1 208 ? -8.490 -11.670 14.425 1.00 95.69 208 GLY A N 1
ATOM 1677 C CA . GLY A 1 208 ? -7.306 -12.304 14.984 1.00 95.69 208 GLY A CA 1
ATOM 1678 C C . GLY A 1 208 ? -6.407 -11.317 15.710 1.00 95.69 208 GLY A C 1
ATOM 1679 O O . GLY A 1 208 ? -6.825 -10.230 16.114 1.00 95.69 208 GLY A O 1
ATOM 1680 N N . GLN A 1 209 ? -5.147 -11.705 15.875 1.00 95.50 209 GLN A N 1
ATOM 1681 C CA . GLN A 1 209 ? -4.111 -10.872 16.474 1.00 95.50 209 GLN A CA 1
ATOM 1682 C C . GLN A 1 209 ? -2.831 -10.954 15.647 1.00 95.50 209 GLN A C 1
ATOM 1684 O O . GLN A 1 209 ? -2.436 -12.031 15.205 1.00 95.50 209 GLN A O 1
ATOM 1689 N N . LEU A 1 210 ? -2.160 -9.816 15.490 1.00 93.38 210 LEU A N 1
ATOM 1690 C CA . LEU A 1 210 ? -0.836 -9.713 14.889 1.00 93.38 210 LEU A CA 1
ATOM 1691 C C . LEU A 1 210 ? 0.056 -8.877 15.811 1.00 93.38 210 LEU A C 1
ATOM 1693 O O . LEU A 1 210 ? -0.278 -7.742 16.153 1.00 93.38 210 LEU A O 1
ATOM 1697 N N . PHE A 1 211 ? 1.173 -9.464 16.252 1.00 93.19 211 PHE A N 1
ATOM 1698 C CA . PHE A 1 211 ? 2.112 -8.869 17.220 1.00 93.19 211 PHE A CA 1
ATOM 1699 C C . PHE A 1 211 ? 1.434 -8.343 18.501 1.00 93.19 211 PHE A C 1
ATOM 1701 O O . PHE A 1 211 ? 1.753 -7.259 18.997 1.00 93.19 211 PHE A O 1
ATOM 1708 N N . GLY A 1 212 ? 0.456 -9.110 18.996 1.00 93.19 212 GLY A N 1
ATOM 1709 C CA . GLY A 1 212 ? -0.341 -8.813 20.191 1.00 93.19 212 GLY A CA 1
ATOM 1710 C C . GLY A 1 212 ? -1.523 -7.865 19.963 1.00 93.19 212 GLY A C 1
ATOM 1711 O O . GLY A 1 212 ? -2.418 -7.804 20.799 1.00 93.19 212 GLY A O 1
ATOM 1712 N N . SER A 1 213 ? -1.569 -7.158 18.834 1.00 95.94 213 SER A N 1
ATOM 1713 C CA . SER A 1 213 ? -2.641 -6.212 18.515 1.00 95.94 213 SER A CA 1
ATOM 1714 C C . SER A 1 213 ? -3.774 -6.870 17.717 1.00 95.94 213 SER A C 1
ATOM 1716 O O . SER A 1 213 ? -3.483 -7.611 16.772 1.00 95.94 213 SER A O 1
ATOM 1718 N N . PRO A 1 214 ? -5.055 -6.594 18.029 1.00 97.44 214 PRO A N 1
ATOM 1719 C CA . PRO A 1 214 ? -6.201 -7.099 17.279 1.00 97.44 214 PRO A CA 1
ATOM 1720 C C . PRO A 1 214 ? -6.198 -6.646 15.819 1.00 97.44 214 PRO A C 1
ATOM 1722 O O . PRO A 1 214 ? -6.017 -5.462 15.531 1.00 97.44 214 PRO A O 1
ATOM 1725 N N . ILE A 1 215 ? -6.450 -7.578 14.905 1.00 97.50 215 ILE A N 1
ATOM 1726 C CA . ILE A 1 215 ? -6.627 -7.314 13.476 1.00 97.50 215 ILE A CA 1
ATOM 1727 C C . ILE A 1 215 ? -7.957 -7.900 13.007 1.00 97.50 215 ILE A C 1
ATOM 1729 O O . ILE A 1 215 ? -8.312 -9.021 13.370 1.00 97.50 215 ILE A O 1
ATOM 1733 N N . PHE A 1 216 ? -8.693 -7.122 12.224 1.00 97.81 216 PHE A N 1
ATOM 1734 C CA . PHE A 1 216 ? -10.018 -7.456 11.717 1.00 97.81 216 PHE A CA 1
ATOM 1735 C C . PHE A 1 216 ? -9.982 -7.447 10.194 1.00 97.81 216 PHE A C 1
ATOM 1737 O O . PHE A 1 216 ? -9.486 -6.493 9.596 1.00 97.81 216 PHE A O 1
ATOM 1744 N N . GLU A 1 217 ? -10.504 -8.496 9.577 1.00 96.62 217 GLU A N 1
ATOM 1745 C CA . GLU A 1 217 ? -10.606 -8.638 8.129 1.00 96.62 217 GLU A CA 1
ATOM 1746 C C . GLU A 1 217 ? -12.034 -8.345 7.678 1.00 96.62 217 GLU A C 1
ATOM 1748 O O . GLU A 1 217 ? -13.009 -8.773 8.301 1.00 96.62 217 GLU A O 1
ATOM 1753 N N . TYR A 1 218 ? -12.134 -7.584 6.595 1.00 94.69 218 TYR A N 1
ATOM 1754 C CA . TYR A 1 218 ? -13.369 -7.204 5.940 1.00 94.69 218 TYR A CA 1
ATOM 1755 C C . TYR A 1 218 ? -13.281 -7.570 4.464 1.00 94.69 218 TYR A C 1
ATOM 1757 O O . TYR A 1 218 ? -12.358 -7.147 3.759 1.00 94.69 218 TYR A O 1
ATOM 1765 N N . GLU A 1 219 ? -14.278 -8.306 3.986 1.00 90.12 219 GLU A N 1
ATOM 1766 C CA . GLU A 1 219 ? -14.342 -8.770 2.601 1.00 90.12 219 GLU A CA 1
ATOM 1767 C C . GLU A 1 219 ? -15.650 -8.361 1.922 1.00 90.12 219 GLU A C 1
ATOM 1769 O O . GLU A 1 219 ? -16.724 -8.309 2.535 1.00 90.12 219 GLU A O 1
ATOM 1774 N N . GLY A 1 220 ? -15.545 -8.044 0.631 1.00 83.69 220 GLY A N 1
ATOM 1775 C CA . GLY A 1 220 ? -16.678 -7.698 -0.219 1.00 83.69 220 GLY A CA 1
ATOM 1776 C C . GLY A 1 220 ? -17.549 -8.908 -0.567 1.00 83.69 220 GLY A C 1
ATOM 1777 O O . GLY A 1 220 ? -17.038 -9.991 -0.819 1.00 83.69 220 GLY A O 1
ATOM 1778 N N . LYS A 1 221 ? -18.869 -8.709 -0.679 1.00 66.62 221 LYS A N 1
ATOM 1779 C CA . LYS A 1 221 ? -19.867 -9.747 -1.043 1.00 66.62 221 LYS A CA 1
ATOM 1780 C C . LYS A 1 221 ? -19.797 -10.275 -2.494 1.00 66.62 221 LYS A C 1
ATOM 1782 O O . LYS A 1 221 ? -20.723 -10.952 -2.930 1.00 66.62 221 LYS A O 1
ATOM 1787 N N . GLY A 1 222 ? -18.774 -9.923 -3.270 1.00 62.09 222 GLY A N 1
ATOM 1788 C CA . GLY A 1 222 ? -18.689 -10.297 -4.684 1.00 62.09 222 GLY A CA 1
ATOM 1789 C C . GLY A 1 222 ? -18.232 -11.744 -4.872 1.00 62.09 222 GLY A C 1
ATOM 1790 O O . GLY A 1 222 ? -17.253 -12.156 -4.263 1.00 62.09 222 GLY A O 1
ATOM 1791 N N . GLU A 1 223 ? -18.890 -12.493 -5.762 1.00 55.72 223 GLU A N 1
ATOM 1792 C CA . GLU A 1 223 ? -18.430 -13.834 -6.174 1.00 55.72 223 GLU A CA 1
ATOM 1793 C C . GLU A 1 223 ? -17.092 -13.781 -6.929 1.00 55.72 223 GLU A C 1
ATOM 1795 O O . GLU A 1 223 ? -16.364 -14.769 -6.961 1.00 55.72 223 GLU A O 1
ATOM 1800 N N . ASN A 1 224 ? -16.756 -12.627 -7.523 1.00 60.34 224 ASN A N 1
ATOM 1801 C CA . ASN A 1 224 ? -15.485 -12.395 -8.194 1.00 60.34 224 ASN A CA 1
ATOM 1802 C C . ASN A 1 224 ? -14.447 -11.828 -7.202 1.00 60.34 224 ASN A C 1
ATOM 1804 O O . ASN A 1 224 ? -14.552 -10.655 -6.822 1.00 60.34 224 ASN A O 1
ATOM 1808 N N . PRO A 1 225 ? -13.390 -12.585 -6.846 1.00 58.69 225 PRO A N 1
ATOM 1809 C CA . PRO A 1 225 ? -12.329 -12.112 -5.953 1.00 58.69 225 PRO A CA 1
ATOM 1810 C C . PRO A 1 225 ? -11.609 -10.863 -6.480 1.00 58.69 225 PRO A C 1
ATOM 1812 O O . PRO A 1 225 ? -11.021 -10.117 -5.703 1.00 58.69 225 PRO A O 1
ATOM 1815 N N . ARG A 1 226 ? -11.675 -10.607 -7.797 1.00 57.59 226 ARG A N 1
ATOM 1816 C CA . ARG A 1 226 ? -11.076 -9.428 -8.450 1.00 57.59 226 ARG A CA 1
ATOM 1817 C C . ARG A 1 226 ? -11.891 -8.147 -8.266 1.00 57.59 226 ARG A C 1
ATOM 1819 O O . ARG A 1 226 ? -11.377 -7.059 -8.513 1.00 57.59 226 ARG A O 1
ATOM 1826 N N . GLU A 1 227 ? -13.156 -8.275 -7.880 1.00 59.72 227 GLU A N 1
ATOM 1827 C CA . GLU A 1 227 ? -14.072 -7.157 -7.625 1.00 59.72 227 GLU A CA 1
ATOM 1828 C C . GLU A 1 227 ? -14.302 -6.937 -6.125 1.00 59.72 227 GLU A C 1
ATOM 1830 O O . GLU A 1 227 ? -14.771 -5.873 -5.717 1.00 59.72 227 GLU A O 1
ATOM 1835 N N . GLY A 1 228 ? -13.949 -7.927 -5.300 1.00 64.19 228 GLY A N 1
ATOM 1836 C CA . GLY A 1 228 ? -14.022 -7.850 -3.850 1.00 64.19 228 GLY A CA 1
ATOM 1837 C C . GLY A 1 228 ? -13.021 -6.847 -3.277 1.00 64.19 228 GLY A C 1
ATOM 1838 O O . GLY A 1 228 ? -11.820 -6.915 -3.528 1.00 64.19 228 GLY A O 1
ATOM 1839 N N . HIS A 1 229 ? -13.514 -5.925 -2.456 1.00 78.31 229 HIS A N 1
ATOM 1840 C CA . HIS A 1 229 ? -12.659 -5.131 -1.582 1.00 78.31 229 HIS A CA 1
ATOM 1841 C C . HIS A 1 229 ? -12.134 -6.034 -0.458 1.00 78.31 229 HIS A C 1
ATOM 1843 O O . HIS A 1 229 ? -12.930 -6.673 0.228 1.00 78.31 229 HIS A O 1
ATOM 1849 N N . HIS A 1 230 ? -10.816 -6.079 -0.272 1.00 91.31 230 HIS A N 1
ATOM 1850 C CA . HIS A 1 230 ? -10.176 -6.735 0.866 1.00 91.31 230 HIS A CA 1
ATOM 1851 C C . HIS A 1 230 ? -9.538 -5.662 1.753 1.00 91.31 230 HIS A C 1
ATOM 1853 O O . HIS A 1 230 ? -8.641 -4.933 1.314 1.00 91.31 230 HIS A O 1
ATOM 1859 N N . LEU A 1 231 ? -10.046 -5.527 2.976 1.00 94.38 231 LEU A N 1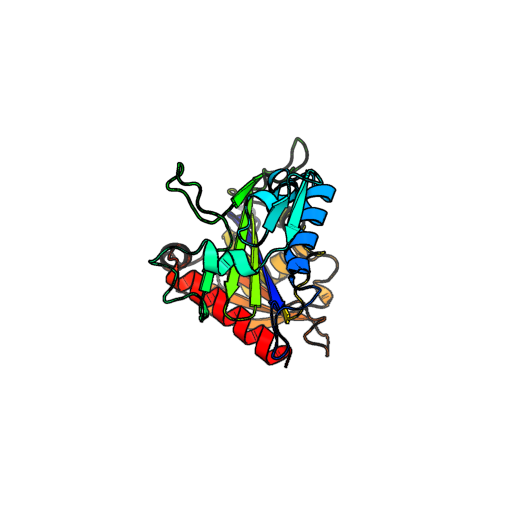
ATOM 1860 C CA . LEU A 1 231 ? -9.641 -4.507 3.936 1.00 94.38 231 LEU A CA 1
ATOM 1861 C C . LEU A 1 231 ? -9.271 -5.160 5.266 1.00 94.38 231 LEU A C 1
ATOM 1863 O O . LEU A 1 231 ? -10.034 -5.934 5.831 1.00 94.38 231 LEU A O 1
ATOM 1867 N N . LEU A 1 232 ? -8.119 -4.777 5.794 1.00 97.12 232 LEU A N 1
ATOM 1868 C CA . LEU A 1 232 ? -7.671 -5.112 7.133 1.00 97.12 232 LEU A CA 1
ATOM 1869 C C . LEU A 1 232 ? -7.746 -3.861 8.010 1.00 97.12 232 LEU A C 1
ATOM 1871 O O . LEU A 1 232 ? -7.299 -2.787 7.608 1.00 97.12 232 LEU A O 1
ATOM 1875 N N . VAL A 1 233 ? -8.276 -3.995 9.222 1.00 97.88 233 VAL A N 1
ATOM 1876 C CA . VAL A 1 233 ? -8.215 -2.967 10.266 1.00 97.88 233 VAL A CA 1
ATOM 1877 C C . VAL A 1 233 ? -7.383 -3.511 11.419 1.00 97.88 233 VAL A C 1
ATOM 1879 O O . VAL A 1 233 ? -7.813 -4.416 12.129 1.00 97.88 233 VAL A O 1
ATOM 1882 N N . TRP A 1 234 ? -6.181 -2.973 11.599 1.00 97.56 234 TRP A N 1
ATOM 1883 C CA . TRP A 1 234 ? -5.229 -3.400 12.620 1.00 97.56 234 TRP A CA 1
ATOM 1884 C C . TRP A 1 234 ? -5.104 -2.335 13.710 1.00 97.56 234 TRP A C 1
ATOM 1886 O O . TRP A 1 234 ? -4.705 -1.195 13.461 1.00 97.56 234 TRP A O 1
ATOM 1896 N N . LEU A 1 235 ? -5.487 -2.699 14.932 1.00 97.38 235 LEU A N 1
ATOM 1897 C CA . LEU A 1 235 ? -5.576 -1.774 16.053 1.00 97.38 235 LEU A CA 1
ATOM 1898 C C . LEU A 1 235 ? -4.269 -1.737 16.829 1.00 97.38 235 LEU A C 1
ATOM 1900 O O . LEU A 1 235 ? -3.919 -2.714 17.469 1.00 97.38 235 LEU A O 1
ATOM 1904 N N . ASN A 1 236 ? -3.583 -0.600 16.845 1.00 95.00 236 ASN A N 1
ATOM 1905 C CA . ASN A 1 236 ? -2.369 -0.390 17.628 1.00 95.00 236 ASN A CA 1
ATOM 1906 C C . ASN A 1 236 ? -2.675 -0.284 19.134 1.00 95.00 236 ASN A C 1
ATOM 1908 O O . ASN A 1 236 ? -2.680 0.812 19.706 1.00 95.00 236 ASN A O 1
ATOM 1912 N N . SER A 1 237 ? -2.966 -1.417 19.769 1.00 91.75 237 SER A N 1
ATOM 1913 C CA . SER A 1 237 ? -3.286 -1.509 21.197 1.00 91.75 237 SER A CA 1
ATOM 1914 C C . SER A 1 237 ? -2.181 -2.173 22.022 1.00 91.75 237 SER A C 1
ATOM 1916 O O . SER A 1 237 ? -2.202 -2.059 23.246 1.00 91.75 237 SER A O 1
ATOM 1918 N N . HIS A 1 238 ? -1.188 -2.807 21.385 1.00 92.62 238 HIS A N 1
ATOM 1919 C CA . HIS A 1 238 ? -0.097 -3.502 22.071 1.00 92.62 238 HIS A CA 1
ATOM 1920 C C . HIS A 1 238 ? 1.297 -2.919 21.734 1.00 92.62 238 HIS A C 1
ATOM 1922 O O . HIS A 1 238 ? 1.616 -2.750 20.556 1.00 92.62 238 HIS A O 1
ATOM 1928 N N . PRO A 1 239 ? 2.186 -2.659 22.721 1.00 87.50 239 PRO A N 1
ATOM 1929 C CA . PRO A 1 239 ? 3.502 -2.047 22.475 1.00 87.50 239 PRO A CA 1
ATOM 1930 C C . PRO A 1 239 ? 4.408 -2.822 21.508 1.00 87.50 239 PRO A C 1
ATOM 1932 O O . PRO A 1 239 ? 5.157 -2.216 20.741 1.00 87.50 239 PRO A O 1
ATOM 1935 N N . GLU A 1 240 ? 4.333 -4.157 21.520 1.00 89.06 240 GLU A N 1
ATOM 1936 C CA . GLU A 1 240 ? 5.126 -5.018 20.627 1.00 89.06 240 GLU A CA 1
ATOM 1937 C C . GLU A 1 240 ? 4.800 -4.776 19.148 1.00 89.06 240 GLU A C 1
ATOM 1939 O O . GLU A 1 240 ? 5.663 -4.918 18.283 1.00 89.06 240 GLU A O 1
ATOM 1944 N N . THR A 1 241 ? 3.577 -4.340 18.846 1.00 88.62 241 THR A N 1
ATOM 1945 C CA . THR A 1 241 ? 3.157 -4.041 17.477 1.00 88.62 241 THR A CA 1
ATOM 1946 C C . THR A 1 241 ? 3.998 -2.933 16.860 1.00 88.62 241 THR A C 1
ATOM 1948 O O . THR A 1 241 ? 4.507 -3.105 15.757 1.00 88.62 241 THR A O 1
ATOM 1951 N N . LEU A 1 242 ? 4.233 -1.838 17.589 1.00 84.06 242 LEU A N 1
ATOM 1952 C CA . LEU A 1 242 ? 5.093 -0.745 17.124 1.00 84.06 242 LEU A CA 1
ATOM 1953 C C . LEU A 1 242 ? 6.557 -1.172 16.980 1.00 84.06 242 LEU A C 1
ATOM 1955 O O . LEU A 1 242 ? 7.242 -0.707 16.073 1.00 84.06 242 LEU A O 1
ATOM 1959 N N . GLN A 1 243 ? 7.032 -2.063 17.853 1.00 85.00 243 GLN A N 1
ATOM 1960 C CA . GLN A 1 243 ? 8.405 -2.568 17.790 1.00 85.00 243 GLN A CA 1
ATOM 1961 C C . GLN A 1 243 ? 8.637 -3.438 16.554 1.00 85.00 243 GLN A C 1
ATOM 1963 O O . GLN A 1 243 ? 9.701 -3.355 15.948 1.00 85.00 243 GLN A O 1
ATOM 1968 N N . ARG A 1 244 ? 7.651 -4.263 16.179 1.00 83.75 244 ARG A N 1
ATOM 1969 C CA . ARG A 1 244 ? 7.776 -5.215 15.069 1.00 83.75 244 ARG A CA 1
ATOM 1970 C C . ARG A 1 244 ? 7.368 -4.651 13.719 1.00 83.75 244 ARG A C 1
ATOM 1972 O O . ARG A 1 244 ? 8.010 -4.979 12.733 1.00 83.75 244 ARG A O 1
ATOM 1979 N N . ILE A 1 245 ? 6.356 -3.785 13.647 1.00 78.75 245 ILE A N 1
ATOM 1980 C CA . ILE A 1 245 ? 5.913 -3.212 12.364 1.00 78.75 245 ILE A CA 1
ATOM 1981 C C . ILE A 1 245 ? 7.008 -2.363 11.700 1.00 78.75 245 ILE A C 1
ATOM 1983 O O . ILE A 1 245 ? 7.074 -2.290 10.479 1.00 78.75 245 ILE A O 1
ATOM 1987 N N . GLY A 1 246 ? 7.895 -1.757 12.499 1.00 72.00 246 GLY A N 1
ATOM 1988 C CA . GLY A 1 246 ? 9.055 -1.012 12.006 1.00 72.00 246 GLY A CA 1
ATOM 1989 C C . GLY A 1 246 ? 10.235 -1.887 11.568 1.00 72.00 246 GLY A C 1
ATOM 1990 O O . GLY A 1 246 ? 11.218 -1.350 11.063 1.00 72.00 246 GLY A O 1
ATOM 1991 N N . GLN A 1 247 ? 10.175 -3.209 11.768 1.00 79.38 247 GLN A N 1
ATOM 1992 C CA . GLN A 1 247 ? 11.215 -4.136 11.320 1.00 79.38 247 GLN A CA 1
ATOM 1993 C C . GLN A 1 247 ? 10.958 -4.527 9.864 1.00 79.38 247 GLN A C 1
ATOM 1995 O O . GLN A 1 247 ? 9.882 -5.026 9.527 1.00 79.38 247 GLN A O 1
ATOM 2000 N N . SER A 1 248 ? 11.966 -4.337 9.010 1.00 76.56 248 SER A N 1
ATOM 2001 C CA . SER A 1 248 ? 11.883 -4.613 7.570 1.00 76.56 248 SER A CA 1
ATOM 2002 C C . SER A 1 248 ? 11.413 -6.037 7.273 1.00 76.56 248 SER A C 1
ATOM 2004 O O . SER A 1 248 ? 10.516 -6.218 6.460 1.00 76.56 248 SER A O 1
ATOM 2006 N N . GLU A 1 249 ? 11.943 -7.033 7.986 1.00 83.25 249 GLU A N 1
ATOM 2007 C CA . GLU A 1 249 ? 11.610 -8.449 7.780 1.00 83.25 249 GLU A CA 1
ATOM 2008 C C . GLU A 1 249 ? 10.124 -8.752 8.015 1.00 83.25 249 GLU A C 1
ATOM 2010 O O . GLU A 1 249 ? 9.481 -9.402 7.192 1.00 83.25 249 GLU A O 1
ATOM 2015 N N . ALA A 1 250 ? 9.552 -8.257 9.118 1.00 85.88 250 ALA A N 1
ATOM 2016 C CA . ALA A 1 250 ? 8.147 -8.482 9.455 1.00 85.88 250 ALA A CA 1
ATOM 2017 C C . ALA A 1 250 ? 7.210 -7.827 8.432 1.00 85.88 250 ALA A C 1
ATOM 2019 O O . ALA A 1 250 ? 6.204 -8.410 8.023 1.00 85.88 250 ALA A O 1
ATOM 2020 N N . TYR A 1 251 ? 7.561 -6.619 8.000 1.00 86.06 251 TYR A N 1
ATOM 2021 C CA . TYR A 1 251 ? 6.801 -5.879 7.007 1.00 86.06 251 TYR A CA 1
ATOM 2022 C C . TYR A 1 251 ? 6.903 -6.518 5.606 1.00 86.06 251 TYR A C 1
ATOM 2024 O O . TYR A 1 251 ? 5.889 -6.679 4.925 1.00 86.06 251 TYR A O 1
ATOM 2032 N N . HIS A 1 252 ? 8.090 -6.980 5.194 1.00 87.50 252 HIS A N 1
ATOM 2033 C CA . HIS A 1 252 ? 8.272 -7.733 3.946 1.00 87.50 252 HIS A CA 1
ATOM 2034 C C . HIS A 1 252 ? 7.520 -9.066 3.964 1.00 87.50 252 HIS A C 1
ATOM 2036 O O . HIS A 1 252 ? 6.883 -9.417 2.972 1.00 87.50 252 HIS A O 1
ATOM 2042 N N . ALA A 1 253 ? 7.513 -9.775 5.097 1.00 90.62 253 ALA A N 1
ATOM 2043 C CA . ALA A 1 253 ? 6.733 -10.999 5.258 1.00 90.62 253 ALA A CA 1
ATOM 2044 C C . ALA A 1 253 ? 5.224 -10.747 5.096 1.00 90.62 253 ALA A C 1
ATOM 2046 O O . ALA A 1 253 ? 4.547 -11.524 4.421 1.00 90.62 253 ALA A O 1
ATOM 2047 N N . LEU A 1 254 ? 4.700 -9.645 5.649 1.00 92.06 254 LEU A N 1
ATOM 2048 C CA . LEU A 1 254 ? 3.303 -9.244 5.460 1.00 92.06 254 LEU A CA 1
ATOM 2049 C C . LEU A 1 254 ? 2.994 -8.946 3.985 1.00 92.06 254 LEU A C 1
ATOM 2051 O O . LEU A 1 254 ? 2.007 -9.449 3.451 1.00 92.06 254 LEU A O 1
ATOM 2055 N N . LEU A 1 255 ? 3.845 -8.171 3.308 1.00 92.56 255 LEU A N 1
ATOM 2056 C CA . LEU A 1 255 ? 3.685 -7.876 1.881 1.00 92.56 255 LEU A CA 1
ATOM 2057 C C . LEU A 1 255 ? 3.700 -9.142 1.022 1.00 92.56 255 LEU A C 1
ATOM 2059 O O . LEU A 1 255 ? 2.845 -9.301 0.148 1.00 92.56 255 LEU A O 1
ATOM 2063 N N . ASN A 1 256 ? 4.630 -10.060 1.292 1.00 93.69 256 ASN A N 1
ATOM 2064 C CA . ASN A 1 256 ? 4.710 -11.326 0.575 1.00 93.69 256 ASN A CA 1
ATOM 2065 C C . ASN A 1 256 ? 3.482 -12.211 0.843 1.00 93.69 256 ASN A C 1
ATOM 2067 O O . ASN A 1 256 ? 2.923 -12.784 -0.087 1.00 93.69 256 ASN A O 1
ATOM 2071 N N . LEU A 1 257 ? 2.997 -12.267 2.089 1.00 95.19 257 LEU A N 1
ATOM 2072 C CA . LEU A 1 257 ? 1.773 -12.993 2.442 1.00 95.19 257 LEU A CA 1
ATOM 2073 C C . LEU A 1 257 ? 0.563 -12.478 1.650 1.00 95.19 257 LEU A C 1
ATOM 2075 O O . LEU A 1 257 ? -0.189 -13.271 1.080 1.00 95.19 257 LEU A O 1
ATOM 2079 N N . LEU A 1 258 ? 0.391 -11.156 1.578 1.00 95.19 258 LEU A N 1
ATOM 2080 C CA . LEU A 1 258 ? -0.693 -10.540 0.814 1.00 95.19 258 LEU A CA 1
ATOM 2081 C C . LEU A 1 258 ? -0.542 -10.794 -0.693 1.00 95.19 258 LEU A C 1
ATOM 2083 O O . LEU A 1 258 ? -1.534 -11.097 -1.355 1.00 95.19 258 LEU A O 1
ATOM 2087 N N . CYS A 1 259 ? 0.683 -10.740 -1.224 1.00 95.06 259 CYS A N 1
ATOM 2088 C CA . CYS A 1 259 ? 0.975 -11.093 -2.614 1.00 95.06 259 CYS A CA 1
ATOM 2089 C C . CYS A 1 259 ? 0.563 -12.544 -2.917 1.00 95.06 259 CYS A C 1
ATOM 2091 O O . CYS A 1 259 ? -0.191 -12.794 -3.859 1.00 95.06 259 CYS A O 1
ATOM 2093 N N . CYS A 1 260 ? 0.985 -13.494 -2.077 1.00 94.75 260 CYS A N 1
ATOM 2094 C CA . CYS A 1 260 ? 0.636 -14.909 -2.192 1.00 94.75 260 CYS A CA 1
ATOM 2095 C C . CYS A 1 260 ? -0.878 -15.137 -2.141 1.00 94.75 260 CYS A C 1
ATOM 2097 O O . CYS A 1 260 ? -1.408 -15.842 -2.999 1.00 94.75 260 CYS A O 1
ATOM 2099 N N . ARG A 1 261 ? -1.588 -14.505 -1.194 1.00 93.50 261 ARG A N 1
ATOM 2100 C CA . ARG A 1 261 ? -3.059 -14.563 -1.110 1.00 93.50 261 ARG A CA 1
ATOM 2101 C C . ARG A 1 261 ? -3.700 -14.165 -2.441 1.00 93.50 261 ARG A C 1
ATOM 2103 O O . ARG A 1 261 ? -4.527 -14.903 -2.967 1.00 93.50 261 ARG A O 1
ATOM 2110 N N . HIS A 1 262 ? -3.310 -13.019 -3.000 1.00 92.31 262 HIS A N 1
ATOM 2111 C CA . HIS A 1 262 ? -3.893 -12.521 -4.252 1.00 92.31 262 HIS A CA 1
ATOM 2112 C C . HIS A 1 262 ? -3.527 -13.378 -5.462 1.00 92.31 262 HIS A C 1
ATOM 2114 O O . HIS A 1 262 ? -4.376 -13.600 -6.317 1.00 92.31 262 HIS A O 1
ATOM 2120 N N . LYS A 1 263 ? -2.318 -13.944 -5.513 1.00 91.81 263 LYS A N 1
ATOM 2121 C CA . LYS A 1 263 ? -1.960 -14.925 -6.548 1.00 91.81 263 LYS A CA 1
ATOM 2122 C C . LYS A 1 263 ? -2.835 -16.177 -6.491 1.00 91.81 263 LYS A C 1
ATOM 2124 O O . LYS A 1 263 ? -3.300 -16.617 -7.535 1.00 91.81 263 LYS A O 1
ATOM 2129 N N . ILE A 1 264 ? -3.082 -16.718 -5.295 1.00 91.25 264 ILE A N 1
ATOM 2130 C CA . ILE A 1 264 ? -3.936 -17.902 -5.103 1.00 91.25 264 ILE A CA 1
ATOM 2131 C C . ILE A 1 264 ? -5.371 -17.619 -5.560 1.00 91.25 264 ILE A C 1
ATOM 2133 O O . ILE A 1 264 ? -5.970 -18.459 -6.217 1.00 91.25 264 ILE A O 1
ATOM 2137 N N . LEU A 1 265 ? -5.912 -16.441 -5.239 1.00 86.00 265 LEU A N 1
ATOM 2138 C CA . LEU A 1 265 ? -7.273 -16.055 -5.631 1.00 86.00 265 LEU A CA 1
ATOM 2139 C C . LEU A 1 265 ? -7.402 -15.656 -7.107 1.00 86.00 265 LEU A C 1
ATOM 2141 O O . LEU A 1 265 ? -8.508 -15.640 -7.644 1.00 86.00 265 LEU A O 1
ATOM 2145 N N . PHE A 1 266 ? -6.298 -15.273 -7.750 1.00 81.19 266 PHE A N 1
ATOM 2146 C CA . PHE A 1 266 ? -6.274 -14.905 -9.163 1.00 81.19 266 PHE A CA 1
ATOM 2147 C C . PHE A 1 266 ? -6.222 -16.117 -10.103 1.00 81.19 266 PHE A C 1
ATOM 2149 O O . PHE A 1 266 ? -6.723 -15.995 -11.231 1.00 81.19 266 PHE A O 1
ATOM 2156 N N . ALA A 1 267 ? -5.554 -17.191 -9.658 1.00 68.50 267 ALA A N 1
ATOM 2157 C CA . ALA A 1 267 ? -5.222 -18.397 -10.418 1.00 68.50 267 ALA A CA 1
ATOM 2158 C C . ALA A 1 267 ? -6.437 -19.243 -10.823 1.00 68.50 267 ALA A C 1
ATOM 2160 O O . ALA A 1 267 ? -7.458 -19.233 -10.100 1.00 68.50 267 ALA A O 1
#

Sequence (267 aa):
MNETPLAWRVDSPSLSLFAFHLRNDTNGIKDNANRLWEQCLTLGEESDIPLLKSLKTALRSYTYNPKDSQYHYTPTNEDREATEAEKPYLDDWLELVRLDPKLDQARQLSFHALAGKNAPRIMGELYPLRIHDTYALDLTLRYRQTLDFTHLSLLNSSEQIRGSLGQTMLLFTKPVNVPESDYQEFTNQCVAALLPKTASNLNPSFQGQLFGSPIFEYEGKGENPREGHHLLVWLNSHPETLQRIGQSEAYHALLNLLCCRHKILFA

pLDDT: mean 88.0, std 11.8, range [37.38, 97.88]

Foldseek 3Di:
DPDDQDDKWWAWKKKKKKAKAQQADPVGGDPCNCVLLVLLCVLCVVQVWVCSVCVLVFFQQWDQDPVVRDIDGRNVSQQVQDDPVCNVCPQAKGWGGHDPPVDPDDSKDKTWTDDDPPDATKIWIWTWMDGRRMIIIIIMIIGNGIDHLLCLLVRPSSPSRHHPLGIEMEIETAMDSDDPVCVVVVVLSNLCNNCVPCSVQWDFDDWDDDQNWIKTWIWGPDPQNRPIHTYIYTHPPDPSCVVQCPDPVSVVVVSVVVNVVSNVSRD

Radius of gyration: 19.42 Å; chains: 1; bounding box: 48×44×66 Å